Protein AF-A0A6A6ZJX7-F1 (afdb_monomer_lite)

Sequence (192 aa):
MTSTQILDEAPMASFQVDIADASSFESVEMFGEDTREATAPYISTTDGTPIHSSHTDSVKNAYITLQQHKKELETTGQPGDESLSSAITTIFKALDDLTAHVMELRSKATTRQQRSDEYLGHITSLAALLEKCKQDLHTVSEKLEVGKQHLHSVSDKLQASKQHLHSVLDKLVHVEDEHVQAEQRIWGLENE

Organism: NCBI:txid1469910

Structure (mmCIF, N/CA/C/O backbone):
data_AF-A0A6A6ZJX7-F1
#
_entry.id   AF-A0A6A6ZJX7-F1
#
loop_
_atom_site.group_PDB
_atom_site.id
_atom_site.type_symbol
_atom_site.label_atom_id
_atom_site.label_alt_id
_atom_site.label_comp_id
_atom_site.label_asym_id
_atom_site.label_entity_id
_atom_site.label_seq_id
_atom_site.pdbx_PDB_ins_code
_atom_site.Cartn_x
_atom_site.Cartn_y
_atom_site.Cartn_z
_atom_site.occupancy
_atom_site.B_iso_or_equiv
_atom_site.auth_seq_id
_atom_site.auth_comp_id
_atom_site.auth_asym_id
_atom_site.auth_atom_id
_atom_site.pdbx_PDB_model_num
ATOM 1 N N . MET A 1 1 ? -15.186 28.108 -33.120 1.00 39.28 1 MET A N 1
ATOM 2 C CA . MET A 1 1 ? -14.647 26.800 -33.540 1.00 39.28 1 MET A CA 1
ATOM 3 C C . MET A 1 1 ? -13.899 26.222 -32.355 1.00 39.28 1 MET A C 1
ATOM 5 O O . MET A 1 1 ? -12.759 26.590 -32.121 1.00 39.28 1 MET A O 1
ATOM 9 N N . THR A 1 2 ? -14.583 25.424 -31.546 1.00 36.94 2 THR A N 1
ATOM 10 C CA . THR A 1 2 ? -14.035 24.768 -30.355 1.00 36.94 2 THR A CA 1
ATOM 11 C C . THR A 1 2 ? -14.234 23.277 -30.565 1.00 36.94 2 THR A C 1
ATOM 13 O O . THR A 1 2 ? -15.353 22.782 -30.473 1.00 36.94 2 THR A O 1
ATOM 16 N N . SER A 1 3 ? -13.160 22.592 -30.957 1.00 35.22 3 SER A N 1
ATOM 17 C CA . SER A 1 3 ? -13.159 21.143 -31.140 1.00 35.22 3 SER A CA 1
ATOM 18 C C . SER A 1 3 ? -13.051 20.464 -29.782 1.00 35.22 3 SER A C 1
ATOM 20 O O . SER A 1 3 ? -12.014 20.513 -29.127 1.00 35.22 3 SER A O 1
ATOM 22 N N . THR A 1 4 ? -14.143 19.833 -29.378 1.00 39.66 4 THR A N 1
ATOM 23 C CA . THR A 1 4 ? -14.215 18.794 -28.356 1.00 39.66 4 THR A CA 1
ATOM 24 C C . THR A 1 4 ? -13.539 17.532 -28.893 1.00 39.66 4 THR A C 1
ATOM 26 O O . THR A 1 4 ? -13.982 16.975 -29.895 1.00 39.66 4 THR A O 1
ATOM 29 N N . GLN A 1 5 ? -12.478 17.066 -28.232 1.00 42.22 5 GLN A N 1
ATOM 30 C CA . GLN A 1 5 ? -11.998 15.695 -28.387 1.00 42.22 5 GLN A CA 1
ATOM 31 C C . GLN A 1 5 ? -12.342 14.905 -27.129 1.00 42.22 5 GLN A C 1
ATOM 33 O O . GLN A 1 5 ? -11.911 15.217 -26.023 1.00 42.22 5 GLN A O 1
ATOM 38 N N . ILE A 1 6 ? -13.195 13.917 -27.369 1.00 44.53 6 ILE A N 1
ATOM 39 C CA . ILE A 1 6 ? -13.586 12.818 -26.500 1.00 44.53 6 ILE A CA 1
ATOM 40 C C . ILE A 1 6 ? -12.364 11.900 -26.386 1.00 44.53 6 ILE A C 1
ATOM 42 O O . ILE A 1 6 ? -11.794 11.528 -27.411 1.00 44.53 6 ILE A O 1
ATOM 46 N N . LEU A 1 7 ? -11.958 11.558 -25.165 1.00 38.16 7 LEU A N 1
ATOM 47 C CA . LEU A 1 7 ? -10.946 10.537 -24.909 1.00 38.16 7 LEU A CA 1
ATOM 48 C C . LEU A 1 7 ? -11.562 9.486 -23.988 1.00 38.16 7 LEU A C 1
ATOM 50 O O . LEU A 1 7 ? -12.035 9.807 -22.901 1.00 38.16 7 LEU A O 1
ATOM 54 N N . ASP A 1 8 ? -11.593 8.267 -24.524 1.00 32.88 8 ASP A N 1
ATOM 55 C CA . ASP A 1 8 ? -12.069 7.018 -23.940 1.00 32.88 8 ASP A CA 1
ATOM 56 C C . ASP A 1 8 ? -11.591 6.813 -22.498 1.00 32.88 8 ASP A C 1
ATOM 58 O O . ASP A 1 8 ? -10.389 6.793 -22.219 1.00 32.88 8 ASP A O 1
ATOM 62 N N . GLU A 1 9 ? -12.539 6.566 -21.597 1.00 36.84 9 GLU A N 1
ATOM 63 C CA . GLU A 1 9 ? -12.276 5.960 -20.296 1.00 36.84 9 GLU A CA 1
ATOM 64 C C . GLU A 1 9 ? -12.069 4.449 -20.486 1.00 36.84 9 GLU A C 1
ATOM 66 O O . GLU A 1 9 ? -12.991 3.704 -20.822 1.00 36.84 9 GLU A O 1
ATOM 71 N N . ALA A 1 10 ? -10.840 3.982 -20.267 1.00 39.12 10 ALA A N 1
ATOM 72 C CA . ALA A 1 10 ? -10.544 2.559 -20.133 1.00 39.12 10 ALA A CA 1
ATOM 73 C C . ALA A 1 10 ? -11.172 1.999 -18.836 1.00 39.12 10 ALA A C 1
ATOM 75 O O . ALA A 1 10 ? -11.215 2.702 -17.821 1.00 39.12 10 ALA A O 1
ATOM 76 N N . PRO A 1 11 ? -11.638 0.736 -18.816 1.00 39.91 11 PRO A N 1
ATOM 77 C CA . PRO A 1 11 ? -12.356 0.190 -17.674 1.00 39.91 11 PRO A CA 1
ATOM 78 C C . PRO A 1 11 ? -11.403 -0.075 -16.502 1.00 39.91 11 PRO A C 1
ATOM 80 O O . PRO A 1 11 ? -10.432 -0.825 -16.617 1.00 39.91 11 PRO A O 1
ATOM 83 N N . MET A 1 12 ? -11.713 0.525 -15.352 1.00 34.44 12 MET A N 1
ATOM 84 C CA . MET A 1 12 ? -11.071 0.251 -14.067 1.00 34.44 12 MET A CA 1
ATOM 85 C C . MET A 1 12 ? -11.297 -1.218 -13.691 1.00 34.44 12 MET A C 1
ATOM 87 O O . MET A 1 12 ? -12.405 -1.617 -13.335 1.00 34.44 12 MET A O 1
ATOM 91 N N . ALA A 1 13 ? -10.245 -2.031 -13.778 1.00 36.97 13 ALA A N 1
ATOM 92 C CA . ALA A 1 13 ? -10.253 -3.399 -13.281 1.00 36.97 13 ALA A CA 1
ATOM 93 C C . ALA A 1 13 ? -10.458 -3.382 -11.757 1.00 36.97 13 ALA A C 1
ATOM 95 O O . ALA A 1 13 ? -9.607 -2.913 -11.002 1.00 36.97 13 ALA A O 1
ATOM 96 N N . SER A 1 14 ? -11.602 -3.890 -11.304 1.00 38.00 14 SER A N 1
ATOM 97 C CA . SER A 1 14 ? -11.887 -4.126 -9.893 1.00 38.00 14 SER A CA 1
ATOM 98 C C . SER A 1 14 ? -10.951 -5.213 -9.357 1.00 38.00 14 SER A C 1
ATOM 100 O O . SER A 1 14 ? -11.129 -6.393 -9.657 1.00 38.00 14 SER A O 1
ATOM 102 N N . PHE A 1 15 ? -9.950 -4.826 -8.568 1.00 38.12 15 PHE A N 1
ATOM 103 C CA . PHE A 1 15 ? -9.109 -5.763 -7.824 1.00 38.12 15 PHE A CA 1
ATOM 104 C C . PHE A 1 15 ? -9.850 -6.182 -6.545 1.00 38.12 15 PHE A C 1
ATOM 106 O O . PHE A 1 15 ? -9.858 -5.457 -5.552 1.00 38.12 15 PHE A O 1
ATOM 113 N N . GLN A 1 16 ? -10.511 -7.341 -6.577 1.00 35.09 16 GLN A N 1
ATOM 114 C CA . GLN A 1 16 ? -10.890 -8.068 -5.364 1.00 35.09 16 GLN A CA 1
ATOM 115 C C . GLN A 1 16 ? -9.639 -8.777 -4.836 1.00 35.09 16 GLN A C 1
ATOM 117 O O . GLN A 1 16 ? -9.013 -9.546 -5.562 1.00 35.09 16 GLN A O 1
ATOM 122 N N . VAL A 1 17 ? -9.254 -8.494 -3.591 1.00 41.09 17 VAL A N 1
ATOM 123 C CA . VAL A 1 17 ? -8.226 -9.257 -2.876 1.00 41.09 17 VAL A CA 1
ATOM 124 C C . VAL A 1 17 ? -8.928 -10.008 -1.757 1.00 41.09 17 VAL A C 1
ATOM 126 O O . VAL A 1 17 ? -9.349 -9.404 -0.772 1.00 41.09 17 VAL A O 1
ATOM 129 N N . ASP A 1 18 ? -9.065 -11.319 -1.941 1.00 34.44 18 ASP A N 1
ATOM 130 C CA . ASP A 1 18 ? -9.460 -12.252 -0.892 1.00 34.44 18 ASP A CA 1
ATOM 131 C C . ASP A 1 18 ? -8.377 -12.262 0.195 1.00 34.44 18 ASP A C 1
ATOM 133 O O . ASP A 1 18 ? -7.227 -12.632 -0.050 1.00 34.44 18 ASP A O 1
ATOM 137 N N . ILE A 1 19 ? -8.733 -11.823 1.403 1.00 38.88 19 ILE A N 1
ATOM 138 C CA . ILE A 1 19 ? -7.868 -11.922 2.581 1.00 38.88 19 ILE A CA 1
ATOM 139 C C . ILE A 1 19 ? -8.142 -13.285 3.220 1.00 38.88 19 ILE A C 1
ATOM 141 O O . ILE A 1 19 ? -9.075 -13.434 4.006 1.00 38.88 19 ILE A O 1
ATOM 145 N N . ALA A 1 20 ? -7.342 -14.284 2.849 1.00 38.59 20 ALA A N 1
ATOM 146 C CA . ALA A 1 20 ? -7.275 -15.562 3.547 1.00 38.59 20 ALA A CA 1
ATOM 147 C C . ALA A 1 20 ? -6.181 -15.519 4.629 1.00 38.59 20 ALA A C 1
ATOM 149 O O . ALA A 1 20 ? -5.063 -15.085 4.364 1.00 38.59 20 ALA A O 1
ATOM 150 N N . ASP A 1 21 ? -6.555 -15.982 5.823 1.00 43.47 21 ASP A N 1
ATOM 151 C CA . ASP A 1 21 ? -5.728 -16.396 6.963 1.00 43.47 21 ASP A CA 1
ATOM 152 C C . ASP A 1 21 ? -4.572 -15.488 7.412 1.00 43.47 21 ASP A C 1
ATOM 154 O O . ASP A 1 21 ? -3.428 -15.597 6.978 1.00 43.47 21 ASP A O 1
ATOM 158 N N . ALA A 1 22 ? -4.853 -14.702 8.453 1.00 40.34 22 ALA A N 1
ATOM 159 C CA . ALA A 1 22 ? -3.850 -14.240 9.409 1.00 40.34 22 ALA A CA 1
ATOM 160 C C . ALA A 1 22 ? -4.101 -14.899 10.779 1.00 40.34 22 ALA A C 1
ATOM 162 O O . ALA A 1 22 ? -4.366 -14.231 11.776 1.00 40.34 22 ALA A O 1
ATOM 163 N N . SER A 1 23 ? -4.063 -16.233 10.828 1.00 41.69 23 SER A N 1
ATOM 164 C CA . SER A 1 23 ? -4.056 -17.003 12.076 1.00 41.69 23 SER A CA 1
ATOM 165 C C . SER A 1 23 ? -2.622 -17.370 12.453 1.00 41.69 23 SER A C 1
ATOM 167 O O . SER A 1 23 ? -2.162 -18.468 12.157 1.00 41.69 23 SER A O 1
ATOM 169 N N . SER A 1 24 ? -1.895 -16.436 13.056 1.00 44.78 24 SER A N 1
ATOM 170 C CA . SER A 1 24 ? -0.727 -16.697 13.910 1.00 44.78 24 SER A CA 1
ATOM 171 C C . SER A 1 24 ? -0.060 -15.358 14.168 1.00 44.78 24 SER A C 1
ATOM 173 O O . SER A 1 24 ? 0.588 -14.855 13.264 1.00 44.78 24 SER A O 1
ATOM 175 N N . PHE A 1 25 ? -0.224 -14.775 15.354 1.00 39.03 25 PHE A N 1
ATOM 176 C CA . PHE A 1 25 ? 0.867 -14.050 16.005 1.00 39.03 25 PHE A CA 1
ATOM 177 C C . PHE A 1 25 ? 0.609 -13.989 17.513 1.00 39.03 25 PHE A C 1
ATOM 179 O O . PHE A 1 25 ? -0.499 -13.703 17.967 1.00 39.03 25 PHE A O 1
ATOM 186 N N . GLU A 1 26 ? 1.650 -14.363 18.253 1.00 35.03 26 GLU A N 1
ATOM 187 C CA . GLU A 1 26 ? 1.718 -14.543 19.700 1.00 35.03 26 GLU A CA 1
ATOM 188 C C . GLU A 1 26 ? 1.190 -13.337 20.482 1.00 35.03 26 GLU A C 1
ATOM 190 O O . GLU A 1 26 ? 1.533 -12.183 20.222 1.00 35.03 26 GLU A O 1
ATOM 195 N N . SER A 1 27 ? 0.371 -13.629 21.492 1.00 36.69 27 SER A N 1
ATOM 196 C CA . SER A 1 27 ? -0.061 -12.664 22.494 1.00 36.69 27 SER A CA 1
ATOM 197 C C . SER A 1 27 ? 1.139 -12.231 23.337 1.00 36.69 27 SER A C 1
ATOM 199 O O . SER A 1 27 ? 1.648 -12.997 24.149 1.00 36.69 27 SER A O 1
ATOM 201 N N . VAL A 1 28 ? 1.587 -10.991 23.154 1.00 33.62 28 VAL A N 1
ATOM 202 C CA . VAL A 1 28 ? 2.516 -10.336 24.079 1.00 33.62 28 VAL A CA 1
ATOM 203 C C . VAL A 1 28 ? 1.719 -9.920 25.315 1.00 33.62 28 VAL A C 1
ATOM 205 O O . VAL A 1 28 ? 0.993 -8.925 25.301 1.00 33.62 28 VAL A O 1
ATOM 208 N N . GLU A 1 29 ? 1.830 -10.710 26.383 1.00 37.81 29 GLU A N 1
ATOM 209 C CA . GLU A 1 29 ? 1.364 -10.348 27.721 1.00 37.81 29 GLU A CA 1
ATOM 210 C C . GLU A 1 29 ? 2.183 -9.161 28.246 1.00 37.81 29 GLU A C 1
ATOM 212 O O . GLU A 1 29 ? 3.325 -9.301 28.679 1.00 37.81 29 GLU A O 1
ATOM 217 N N . MET A 1 30 ? 1.591 -7.969 28.220 1.00 30.88 30 MET A N 1
ATOM 218 C CA . MET A 1 30 ? 2.066 -6.827 28.999 1.00 30.88 30 MET A CA 1
ATOM 219 C C . MET A 1 30 ? 1.321 -6.819 30.334 1.00 30.88 30 MET A C 1
ATOM 221 O O . MET A 1 30 ? 0.232 -6.259 30.461 1.00 30.88 30 MET A O 1
ATOM 225 N N . PHE A 1 31 ? 1.919 -7.487 31.321 1.00 33.19 31 PHE A N 1
ATOM 226 C CA . PHE A 1 31 ? 1.545 -7.407 32.729 1.00 33.19 31 PHE A CA 1
ATOM 227 C C . PHE A 1 31 ? 1.680 -5.963 33.230 1.00 33.19 31 PHE A C 1
ATOM 229 O O . PHE A 1 31 ? 2.780 -5.420 33.311 1.00 33.19 31 PHE A O 1
ATOM 236 N N . GLY A 1 32 ? 0.553 -5.354 33.595 1.00 31.31 32 GLY A N 1
ATOM 237 C CA . GLY A 1 32 ? 0.514 -4.223 34.512 1.00 31.31 32 GLY A CA 1
ATOM 238 C C . GLY A 1 32 ? 0.332 -4.750 35.931 1.00 31.31 32 GLY A C 1
ATOM 239 O O . GLY A 1 32 ? -0.771 -5.145 36.302 1.00 31.31 32 GLY A O 1
ATOM 240 N N . GLU A 1 33 ? 1.420 -4.788 36.697 1.00 37.34 33 GLU A N 1
ATOM 241 C CA . GLU A 1 33 ? 1.391 -4.892 38.156 1.00 37.34 33 GLU A CA 1
ATOM 242 C C . GLU A 1 33 ? 0.610 -3.706 38.731 1.00 37.34 33 GLU A C 1
ATOM 244 O O . GLU A 1 33 ? 1.046 -2.562 38.620 1.00 37.34 33 GLU A O 1
ATOM 249 N N . ASP A 1 34 ? -0.519 -3.983 39.380 1.00 33.56 34 ASP A N 1
ATOM 250 C CA . ASP A 1 34 ? -1.163 -3.041 40.293 1.00 33.56 34 ASP A CA 1
ATOM 251 C C . ASP A 1 34 ? -1.303 -3.742 41.650 1.00 33.56 34 ASP A C 1
ATOM 253 O O . ASP A 1 34 ? -2.286 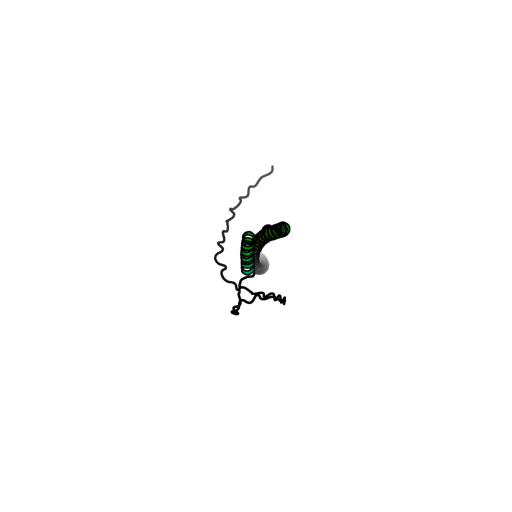-4.412 41.979 1.00 33.56 34 ASP A O 1
ATOM 257 N N . THR A 1 35 ? -0.229 -3.645 42.430 1.00 41.22 35 THR A N 1
ATOM 258 C CA . THR A 1 35 ? -0.168 -4.029 43.835 1.00 41.22 35 THR A CA 1
ATOM 259 C C . THR A 1 35 ? -1.007 -3.053 44.652 1.00 41.22 35 THR A C 1
ATOM 261 O O . THR A 1 35 ? -0.567 -1.973 45.043 1.00 41.22 35 THR A O 1
ATOM 264 N N . ARG A 1 36 ? -2.246 -3.443 44.955 1.00 35.06 36 ARG A N 1
ATOM 265 C CA . ARG A 1 36 ? -3.016 -2.838 46.045 1.00 35.06 36 ARG A CA 1
ATOM 266 C C . ARG A 1 36 ? -3.348 -3.887 47.092 1.00 35.06 36 ARG A C 1
ATOM 268 O O . ARG A 1 36 ? -4.355 -4.583 47.015 1.00 35.06 36 ARG A O 1
ATOM 275 N N . GLU A 1 37 ? -2.475 -3.945 48.095 1.00 37.53 37 GLU A N 1
ATOM 276 C CA . GLU A 1 37 ? -2.833 -4.346 49.451 1.00 37.53 37 GLU A CA 1
ATOM 277 C C . GLU A 1 37 ? -4.045 -3.518 49.903 1.00 37.53 37 GLU A C 1
ATOM 279 O O . GLU A 1 37 ? -3.940 -2.322 50.174 1.00 37.53 37 GLU A O 1
ATOM 284 N N . ALA A 1 38 ? -5.208 -4.157 49.975 1.00 31.83 38 ALA A N 1
ATOM 285 C CA . ALA A 1 38 ? -6.350 -3.657 50.721 1.00 31.83 38 ALA A CA 1
ATOM 286 C C . ALA A 1 38 ? -6.791 -4.759 51.686 1.00 31.83 38 ALA A C 1
ATOM 288 O O . ALA A 1 38 ? -7.234 -5.843 51.310 1.00 31.83 38 ALA A O 1
ATOM 289 N N . THR A 1 39 ? -6.570 -4.470 52.955 1.00 35.19 39 THR A N 1
ATOM 290 C CA . THR A 1 39 ? -6.820 -5.285 54.131 1.00 35.19 39 THR A CA 1
ATOM 291 C C . THR A 1 39 ? -8.325 -5.482 54.402 1.00 35.19 39 THR A C 1
ATOM 293 O O . THR A 1 39 ? -9.043 -4.513 54.622 1.00 35.19 39 THR A O 1
ATOM 296 N N . ALA A 1 40 ? -8.731 -6.762 54.504 1.00 31.58 40 ALA A N 1
ATOM 297 C CA . ALA A 1 40 ? -9.900 -7.345 55.210 1.00 31.58 40 ALA A CA 1
ATOM 298 C C . ALA A 1 40 ? -11.339 -7.159 54.639 1.00 31.58 40 ALA A C 1
ATOM 300 O O . ALA A 1 40 ? -11.589 -6.196 53.921 1.00 31.58 40 ALA A O 1
ATOM 301 N N . PRO A 1 41 ? -12.334 -8.019 54.998 1.00 37.72 41 PRO A N 1
ATOM 302 C CA . PRO A 1 41 ? -12.287 -9.264 55.780 1.00 37.72 41 PRO A CA 1
ATOM 303 C C . PRO A 1 41 ? -12.703 -10.515 54.965 1.00 37.72 41 PRO A C 1
ATOM 305 O O . PRO A 1 41 ? -13.703 -10.527 54.251 1.00 37.72 41 PRO A O 1
ATOM 308 N N . TYR A 1 42 ? -11.957 -11.610 55.123 1.00 36.94 42 TYR A N 1
ATOM 309 C CA . TYR A 1 42 ? -12.352 -12.933 54.633 1.00 36.94 42 TYR A CA 1
ATOM 310 C C . TYR A 1 42 ? -13.502 -13.477 55.489 1.00 36.94 42 TYR A C 1
ATOM 312 O O . TYR A 1 42 ? -13.313 -13.747 56.676 1.00 36.94 42 TYR A O 1
ATOM 320 N N . ILE A 1 43 ? -14.678 -13.694 54.897 1.00 38.03 43 ILE A N 1
ATOM 321 C CA . ILE A 1 43 ? -15.672 -14.591 55.493 1.00 38.03 43 ILE A CA 1
ATOM 322 C C . ILE A 1 43 ? -15.207 -16.013 55.170 1.00 38.03 43 ILE A C 1
ATOM 324 O O . ILE A 1 43 ? -15.392 -16.516 54.064 1.00 38.03 43 ILE A O 1
ATOM 328 N N . SER A 1 44 ? -14.513 -16.612 56.135 1.00 32.03 44 SER A N 1
ATOM 329 C CA . SER A 1 44 ? -14.081 -18.006 56.109 1.00 32.03 44 SER A CA 1
ATOM 330 C C . SER A 1 44 ? -15.306 -18.914 56.232 1.00 32.03 44 SER A C 1
ATOM 332 O O . SER A 1 44 ? -16.019 -18.861 57.235 1.00 32.03 44 SER A O 1
ATOM 334 N N . THR A 1 45 ? -15.556 -19.751 55.225 1.00 39.03 45 THR A N 1
ATOM 335 C CA . THR A 1 45 ? -16.262 -21.015 55.463 1.00 39.03 45 THR A CA 1
ATOM 336 C C . THR A 1 45 ? -15.244 -22.000 56.033 1.00 39.03 45 THR A C 1
ATOM 338 O O . THR A 1 45 ? -14.063 -21.946 55.693 1.00 39.03 45 THR A O 1
ATOM 341 N N . THR A 1 46 ? -15.688 -22.862 56.944 1.00 40.22 46 THR A N 1
ATOM 342 C CA . THR A 1 46 ? -14.866 -23.671 57.864 1.00 40.22 46 THR A CA 1
ATOM 343 C C . THR A 1 46 ? -13.841 -24.611 57.221 1.00 40.22 46 THR A C 1
ATOM 345 O O . THR A 1 46 ? -13.046 -25.198 57.950 1.00 40.22 46 THR A O 1
ATOM 348 N N . ASP A 1 47 ? -13.797 -24.714 55.892 1.00 39.62 47 ASP A N 1
ATOM 349 C CA . ASP A 1 47 ? -13.057 -25.762 55.184 1.00 39.62 47 ASP A CA 1
ATOM 350 C C . ASP A 1 47 ? -11.931 -25.229 54.272 1.00 39.62 47 ASP A C 1
ATOM 352 O O . ASP A 1 47 ? -11.329 -25.985 53.515 1.00 39.62 47 ASP A O 1
ATOM 356 N N . GLY A 1 48 ? -11.582 -23.939 54.357 1.00 38.66 48 GLY A N 1
ATOM 357 C CA . GLY A 1 48 ? -10.292 -23.435 53.855 1.00 38.66 48 GLY A CA 1
ATOM 358 C C . GLY A 1 48 ? -10.058 -23.502 52.337 1.00 38.66 48 GLY A C 1
ATOM 359 O O . GLY A 1 48 ? -8.938 -23.258 51.890 1.00 38.66 48 GLY A O 1
ATOM 360 N N . THR A 1 49 ? -11.070 -23.793 51.519 1.00 33.16 49 THR A N 1
ATOM 361 C CA . THR A 1 49 ? -10.942 -23.741 50.056 1.00 33.16 49 THR A CA 1
ATOM 362 C C . THR A 1 49 ? -11.037 -22.300 49.536 1.00 33.16 49 THR A C 1
ATOM 364 O O . THR A 1 49 ? -12.049 -21.638 49.787 1.00 33.16 49 THR A O 1
ATOM 367 N N . PRO A 1 50 ? -10.041 -21.803 48.774 1.00 36.25 50 PRO A N 1
ATOM 368 C CA . PRO A 1 50 ? -10.108 -20.490 48.142 1.00 36.25 50 PRO A CA 1
ATOM 369 C C . PRO A 1 50 ? -11.200 -20.490 47.072 1.00 36.25 50 PRO A C 1
ATOM 371 O O . PRO A 1 50 ? -11.107 -21.196 46.067 1.00 36.25 50 PRO A O 1
ATOM 374 N N . ILE A 1 51 ? -12.247 -19.693 47.271 1.00 41.72 51 ILE A N 1
ATOM 375 C CA . ILE A 1 51 ? -13.273 -19.500 46.250 1.00 41.72 51 ILE A CA 1
ATOM 376 C C . ILE A 1 51 ? -12.704 -18.512 45.223 1.00 41.72 51 ILE A C 1
ATOM 378 O O . ILE A 1 51 ? -12.804 -17.298 45.391 1.00 41.72 51 ILE A O 1
ATOM 382 N N . HIS A 1 52 ? -12.118 -19.027 44.138 1.00 37.81 52 HIS A N 1
ATOM 383 C CA . HIS A 1 52 ? -11.891 -18.270 42.900 1.00 37.81 52 HIS A CA 1
ATOM 384 C C . HIS A 1 52 ? -13.238 -18.002 42.205 1.00 37.81 52 HIS A C 1
ATOM 386 O O . HIS A 1 52 ? -13.501 -18.466 41.101 1.00 37.81 52 HIS A O 1
ATOM 392 N N . SER A 1 53 ? -14.140 -17.277 42.864 1.00 44.78 53 SER A N 1
ATOM 393 C CA . SER A 1 53 ? -15.299 -16.702 42.191 1.00 44.78 53 SER A CA 1
ATOM 394 C C . SER A 1 53 ? -14.856 -15.354 41.656 1.00 44.78 53 SER A C 1
ATOM 396 O O . SER A 1 53 ? -14.397 -14.514 42.437 1.00 44.78 53 SER A O 1
ATOM 398 N N . SER A 1 54 ? -14.974 -15.141 40.344 1.00 48.28 54 SER A N 1
ATOM 399 C CA . SER A 1 54 ? -14.763 -13.818 39.764 1.00 48.28 54 SER A CA 1
ATOM 400 C C . SER A 1 54 ? -15.563 -12.803 40.590 1.00 48.28 54 SER A C 1
ATOM 402 O O . SER A 1 54 ? -16.643 -13.122 41.092 1.00 48.28 54 SER A O 1
ATOM 404 N N . HIS A 1 55 ? -15.047 -11.593 40.807 1.00 48.75 55 HIS A N 1
ATOM 405 C CA . HIS A 1 55 ? -15.688 -10.590 41.674 1.00 48.75 55 HIS A CA 1
ATOM 406 C C . HIS A 1 55 ? -17.191 -10.386 41.351 1.00 48.75 55 HIS A C 1
ATOM 408 O O . HIS A 1 55 ? -17.989 -10.031 42.211 1.00 48.75 55 HIS A O 1
ATOM 414 N N . THR A 1 56 ? -17.596 -10.700 40.118 1.00 53.97 56 THR A N 1
ATOM 415 C CA . THR A 1 56 ? -18.970 -10.684 39.609 1.00 53.97 56 THR A CA 1
ATOM 416 C C . THR A 1 56 ? -19.866 -11.804 40.142 1.00 53.97 56 THR A C 1
ATOM 418 O O . THR A 1 56 ? -21.051 -11.567 40.376 1.00 53.97 56 THR A O 1
ATOM 421 N N . ASP A 1 57 ? -19.325 -12.997 40.358 1.00 55.28 57 ASP A N 1
ATOM 422 C CA . ASP A 1 57 ? -20.052 -14.128 40.938 1.00 55.28 57 ASP A CA 1
ATOM 423 C C . ASP A 1 57 ? -20.249 -13.928 42.446 1.00 55.28 57 ASP A C 1
ATOM 425 O O . ASP A 1 57 ? -21.321 -14.212 42.975 1.00 55.28 57 ASP A O 1
ATOM 429 N N . SER A 1 58 ? -19.267 -13.319 43.120 1.00 58.22 58 SER A N 1
ATOM 430 C CA . SER A 1 58 ? -19.379 -12.925 44.531 1.00 58.22 58 SER A CA 1
ATOM 431 C C . SER A 1 58 ? -20.447 -11.841 44.748 1.00 58.22 58 SER A C 1
ATOM 433 O O . SER A 1 58 ? -21.295 -11.975 45.629 1.00 58.22 58 SER A O 1
ATOM 435 N N . VAL A 1 59 ? -20.498 -10.815 43.885 1.00 62.66 59 VAL A N 1
ATOM 436 C CA . VAL A 1 59 ? -21.539 -9.767 43.938 1.00 62.66 59 VAL A CA 1
ATOM 437 C C . VAL A 1 59 ? -22.932 -10.328 43.631 1.00 62.66 59 VAL A C 1
ATOM 439 O O . VAL A 1 59 ? -23.895 -9.983 44.315 1.00 62.66 59 VAL A O 1
ATOM 442 N N . LYS A 1 60 ? -23.058 -11.231 42.647 1.00 65.75 60 LYS A N 1
ATOM 443 C CA . LYS A 1 60 ? -24.324 -11.937 42.380 1.00 65.75 60 LYS A CA 1
ATOM 444 C C . LYS A 1 60 ? -24.779 -12.763 43.580 1.00 65.75 60 LYS A C 1
ATOM 446 O O . LYS A 1 60 ? -25.947 -12.684 43.951 1.00 65.75 60 LYS A O 1
ATOM 451 N N . ASN A 1 61 ? -23.874 -13.521 44.193 1.00 66.00 61 ASN A N 1
ATOM 452 C CA . ASN A 1 61 ? -24.193 -14.343 45.356 1.00 66.00 61 ASN A CA 1
ATOM 453 C C . ASN A 1 61 ? -24.599 -13.480 46.557 1.00 66.00 61 ASN A C 1
ATOM 455 O O . ASN A 1 61 ? -25.603 -13.775 47.195 1.00 66.00 61 ASN A O 1
ATOM 459 N N . ALA A 1 62 ? -23.904 -12.366 46.811 1.00 63.91 62 ALA A N 1
ATOM 460 C CA . ALA A 1 62 ? -24.270 -11.416 47.861 1.00 63.91 62 ALA A CA 1
ATOM 461 C C . ALA A 1 62 ? -25.664 -10.800 47.641 1.00 63.91 62 ALA A C 1
ATOM 463 O O . ALA A 1 62 ? -26.442 -10.689 48.588 1.00 63.91 62 ALA A O 1
ATOM 464 N N . TYR A 1 63 ? -26.013 -10.453 46.397 1.00 68.62 63 TYR A N 1
ATOM 465 C CA . TYR A 1 63 ? -27.349 -9.961 46.052 1.00 68.62 63 TYR A CA 1
ATOM 466 C C . TYR A 1 63 ? -28.433 -11.024 46.285 1.00 68.62 63 TYR A C 1
ATOM 468 O O . TYR A 1 63 ? -29.476 -10.720 46.860 1.00 68.62 63 TYR A O 1
ATOM 476 N N . ILE A 1 64 ? -28.180 -12.282 45.909 1.00 72.88 64 ILE A N 1
ATOM 477 C CA . ILE A 1 64 ? -29.114 -13.396 46.141 1.00 72.88 64 ILE A CA 1
ATOM 478 C C . ILE A 1 64 ? -29.354 -13.605 47.644 1.00 72.88 64 ILE A C 1
ATOM 480 O O . ILE A 1 64 ? -30.508 -13.691 48.068 1.00 72.88 64 ILE A O 1
ATOM 484 N N . THR A 1 65 ? -28.291 -13.611 48.453 1.00 69.62 65 THR A N 1
ATOM 485 C CA . THR A 1 65 ? -28.386 -13.748 49.915 1.00 69.62 65 THR A CA 1
ATOM 486 C C . THR A 1 65 ? -29.155 -12.583 50.545 1.00 69.62 65 THR A C 1
ATOM 488 O O . THR A 1 65 ? -30.006 -12.791 51.408 1.00 69.62 65 THR A O 1
ATOM 491 N N . LEU A 1 66 ? -28.927 -11.352 50.076 1.00 70.25 66 LEU A N 1
ATOM 492 C CA . LEU A 1 66 ? -29.665 -10.170 50.533 1.00 70.25 66 LEU A CA 1
ATOM 493 C C . LEU A 1 66 ? -31.164 -10.256 50.211 1.00 70.25 66 LEU A C 1
ATOM 495 O O . LEU A 1 66 ? -31.989 -9.911 51.055 1.00 70.25 66 LEU A O 1
ATOM 499 N N . GLN A 1 67 ? -3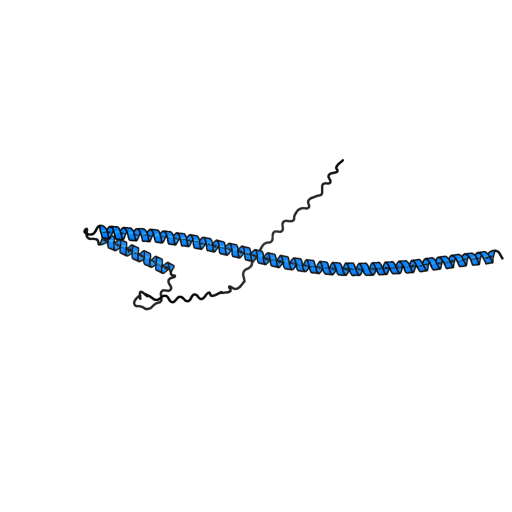1.533 -10.756 49.028 1.00 70.50 67 GLN A N 1
ATOM 500 C CA . GLN A 1 67 ? -32.940 -10.958 48.659 1.00 70.50 67 GLN A CA 1
ATOM 501 C C . GLN A 1 67 ? -33.602 -12.087 49.466 1.00 70.50 67 GLN A C 1
ATOM 503 O O . GLN A 1 67 ? -34.793 -12.010 49.772 1.00 70.50 67 GLN A O 1
ATOM 508 N N . GLN A 1 68 ? -32.852 -13.119 49.864 1.00 71.62 68 GLN A N 1
ATOM 509 C CA . GLN A 1 68 ? -33.349 -14.143 50.790 1.00 71.62 68 GLN A CA 1
ATOM 510 C C . GLN A 1 68 ? -33.627 -13.562 52.180 1.00 71.62 68 GLN A C 1
ATOM 512 O O . GLN A 1 68 ? -34.725 -13.756 52.699 1.00 71.62 68 GLN A O 1
ATOM 517 N N . HIS A 1 69 ? -32.708 -12.767 52.733 1.00 65.12 69 HIS A N 1
ATOM 518 C CA . HIS A 1 69 ? -32.927 -12.110 54.024 1.00 65.12 69 HIS A CA 1
ATOM 519 C C . HIS A 1 69 ? -34.059 -11.077 53.991 1.00 65.12 69 HIS A C 1
ATOM 521 O O . HIS A 1 69 ? -34.806 -10.978 54.963 1.00 65.12 69 HIS A O 1
ATOM 527 N N . LYS A 1 70 ? -34.263 -10.362 52.872 1.00 70.62 70 LYS A N 1
ATOM 528 C CA . LYS A 1 70 ? -35.457 -9.521 52.657 1.00 70.62 70 LYS A CA 1
ATOM 529 C C . LYS A 1 70 ? -36.740 -10.317 52.874 1.00 70.62 70 LYS A C 1
ATOM 531 O O . LYS A 1 70 ? -37.607 -9.912 53.641 1.00 70.62 70 LYS A O 1
ATOM 536 N N . LYS A 1 71 ? -36.830 -11.466 52.205 1.00 70.56 71 LYS A N 1
ATOM 537 C CA . LYS A 1 71 ? -37.998 -12.344 52.242 1.00 70.56 71 LYS A CA 1
ATOM 538 C C . LYS A 1 71 ? -38.222 -12.921 53.641 1.00 70.56 71 LYS A C 1
ATOM 540 O O . LYS A 1 71 ? -39.358 -13.001 54.092 1.00 70.56 71 LYS A O 1
ATOM 545 N N . GLU A 1 72 ? -37.153 -13.281 54.347 1.00 66.50 72 GLU A N 1
ATOM 546 C CA . GLU A 1 72 ? -37.211 -13.759 55.735 1.00 66.50 72 GLU A CA 1
ATOM 547 C C . GLU A 1 72 ? -37.708 -12.667 56.702 1.00 66.50 72 GLU A C 1
ATOM 549 O O . GLU A 1 72 ? -38.580 -12.933 57.534 1.00 66.50 72 GLU A O 1
ATOM 554 N N . LEU A 1 73 ? -37.240 -11.424 56.544 1.00 64.50 73 LEU A N 1
ATOM 555 C CA . LEU A 1 73 ? -37.703 -10.250 57.300 1.00 64.50 73 LEU A CA 1
ATOM 556 C C . LEU A 1 73 ? -39.180 -9.921 57.034 1.00 64.50 73 LEU A C 1
ATOM 558 O O . LEU A 1 73 ? -39.927 -9.651 57.972 1.00 64.50 73 LEU A O 1
ATOM 562 N N . GLU A 1 74 ? -39.627 -10.011 55.780 1.00 66.50 74 GLU A N 1
ATOM 563 C CA . GLU A 1 74 ? -41.038 -9.840 55.405 1.00 66.50 74 GLU A CA 1
ATOM 564 C C . GLU A 1 74 ? -41.946 -10.921 56.031 1.00 66.50 74 GLU A C 1
ATOM 566 O O . GLU A 1 74 ? -43.111 -10.653 56.321 1.00 66.50 74 GLU A O 1
ATOM 571 N N . THR A 1 75 ? -41.424 -12.129 56.289 1.00 63.97 75 THR A N 1
ATOM 572 C CA . THR A 1 75 ? -42.190 -13.251 56.878 1.00 63.97 75 THR A CA 1
ATOM 573 C C . THR A 1 75 ? -42.187 -13.321 58.409 1.00 63.97 75 THR A C 1
ATOM 575 O O . THR A 1 75 ? -43.004 -14.045 58.976 1.00 63.97 75 THR A O 1
ATOM 578 N N . THR A 1 76 ? -41.294 -12.598 59.093 1.00 58.53 76 THR A N 1
ATOM 579 C CA . THR A 1 76 ? -41.074 -12.722 60.552 1.00 58.53 76 THR A CA 1
ATOM 580 C C . THR A 1 76 ? -41.521 -11.501 61.369 1.00 58.53 76 THR A C 1
ATOM 582 O O . THR A 1 76 ? -41.484 -11.540 62.599 1.00 58.53 76 THR A O 1
ATOM 585 N N . GLY A 1 77 ? -41.982 -10.424 60.725 1.00 51.56 77 GLY A N 1
ATOM 586 C CA . GLY A 1 77 ? -42.297 -9.152 61.386 1.00 51.56 77 GLY A CA 1
ATOM 587 C C . GLY A 1 77 ? -43.544 -9.167 62.285 1.00 51.56 77 GLY A C 1
ATOM 588 O O . GLY A 1 77 ? -44.666 -9.344 61.813 1.00 51.56 77 GLY A O 1
ATOM 589 N N . GLN A 1 78 ? -43.359 -8.890 63.583 1.00 53.28 78 GLN A N 1
ATOM 590 C CA . GLN A 1 78 ? -44.431 -8.425 64.474 1.00 53.28 78 GLN A CA 1
ATOM 591 C C . GLN A 1 78 ? -44.888 -6.995 64.097 1.00 53.28 78 GLN A C 1
ATOM 593 O O . GLN A 1 78 ? -44.067 -6.203 63.633 1.00 53.28 78 GLN A O 1
ATOM 598 N N . PRO A 1 79 ? -46.157 -6.606 64.351 1.00 48.75 79 PRO A N 1
ATOM 599 C CA . PRO A 1 79 ? -46.802 -5.414 63.769 1.00 48.75 79 PRO A CA 1
ATOM 600 C C . PRO A 1 79 ? -46.370 -4.046 64.345 1.00 48.75 79 PRO A C 1
ATOM 602 O O . PRO A 1 79 ? -47.133 -3.089 64.267 1.00 48.75 79 PRO A O 1
ATOM 605 N N . GLY A 1 80 ? -45.204 -3.937 64.987 1.00 50.38 80 GLY A N 1
ATOM 606 C CA . GLY A 1 80 ? -44.889 -2.819 65.888 1.00 50.38 80 GLY A CA 1
ATOM 607 C C . GLY A 1 80 ? -43.991 -1.698 65.358 1.00 50.38 80 GLY A C 1
ATOM 608 O O . GLY A 1 80 ? -43.864 -0.698 66.053 1.00 50.38 80 GLY A O 1
ATOM 609 N N . ASP A 1 81 ? -43.359 -1.827 64.186 1.00 57.06 81 ASP A N 1
ATOM 610 C CA . ASP A 1 81 ? -42.269 -0.912 63.794 1.00 57.06 81 ASP A CA 1
ATOM 611 C C . ASP A 1 81 ? -42.322 -0.527 62.299 1.00 57.06 81 ASP A C 1
ATOM 613 O O . ASP A 1 81 ? -41.466 -0.882 61.484 1.00 57.06 81 ASP A O 1
ATOM 617 N N . GLU A 1 82 ? -43.377 0.201 61.911 1.00 60.91 82 GLU A N 1
ATOM 618 C CA . GLU A 1 82 ? -43.599 0.695 60.535 1.00 60.91 82 GLU A CA 1
ATOM 619 C C . GLU A 1 82 ? -42.407 1.505 59.989 1.00 60.91 82 GLU A C 1
ATOM 621 O O . GLU A 1 82 ? -42.123 1.474 58.790 1.00 60.91 82 GLU A O 1
ATOM 626 N N . SER A 1 83 ? -41.664 2.182 60.871 1.00 65.75 83 SER A N 1
ATOM 627 C CA . SER A 1 83 ? -40.464 2.954 60.531 1.00 65.75 83 SER A CA 1
ATOM 628 C C . SER A 1 83 ? -39.316 2.061 60.043 1.00 65.75 83 SER A C 1
ATOM 630 O O . SER A 1 83 ? -38.694 2.346 59.018 1.00 65.75 83 SER A O 1
ATOM 632 N N . LEU A 1 84 ? -39.072 0.936 60.727 1.00 71.25 84 LEU A N 1
ATOM 633 C CA . LEU A 1 84 ? -38.010 -0.004 60.367 1.00 71.25 84 LEU A CA 1
ATOM 634 C C . LEU A 1 84 ? -38.346 -0.738 59.061 1.00 71.25 84 LEU A C 1
ATOM 636 O O . LEU A 1 84 ? -37.499 -0.858 58.179 1.00 71.25 84 LEU A O 1
ATOM 640 N N . SER A 1 85 ? -39.603 -1.163 58.901 1.00 74.44 85 SER A N 1
ATOM 641 C CA . SER A 1 85 ? -40.091 -1.813 57.676 1.00 74.44 85 SER A CA 1
ATOM 642 C C . SER A 1 85 ? -40.006 -0.883 56.451 1.00 74.44 85 SER A C 1
ATOM 644 O O . SER A 1 85 ? -39.538 -1.275 55.376 1.00 74.44 85 SER A O 1
ATOM 646 N N . SER A 1 86 ? -40.356 0.395 56.623 1.00 77.81 86 SER A N 1
ATOM 647 C CA . SER A 1 86 ? -40.206 1.434 55.592 1.00 77.81 86 SER A CA 1
ATOM 648 C C . SER A 1 86 ? -38.735 1.707 55.234 1.00 77.81 86 SER A C 1
ATOM 650 O O . SER A 1 86 ? -38.371 1.810 54.057 1.00 77.81 86 SER A O 1
ATOM 652 N N . ALA A 1 87 ? -37.846 1.754 56.231 1.00 70.50 87 ALA A N 1
ATOM 653 C CA . ALA A 1 87 ? -36.411 1.915 56.002 1.00 70.50 87 ALA A CA 1
ATOM 654 C C . ALA A 1 87 ? -35.816 0.718 55.238 1.00 70.50 87 ALA A C 1
ATOM 656 O O . ALA A 1 87 ? -35.077 0.904 54.272 1.00 70.50 87 ALA A O 1
ATOM 657 N N . ILE A 1 88 ? -36.189 -0.508 55.616 1.00 77.56 88 ILE A N 1
ATOM 658 C CA . ILE A 1 88 ? -35.737 -1.747 54.970 1.00 77.56 88 ILE A CA 1
ATOM 659 C C . ILE A 1 88 ? -36.196 -1.805 53.507 1.00 77.56 88 ILE A C 1
ATOM 661 O O . ILE A 1 88 ? -35.389 -2.057 52.612 1.00 77.56 88 ILE A O 1
ATOM 665 N N . THR A 1 89 ? -37.469 -1.514 53.230 1.00 80.00 89 THR A N 1
ATOM 666 C CA . THR A 1 89 ? -37.996 -1.486 51.853 1.00 80.00 89 THR A CA 1
ATOM 667 C C . THR A 1 89 ? -37.318 -0.417 50.992 1.00 80.00 89 THR A C 1
ATOM 669 O O . THR A 1 89 ? -37.010 -0.674 49.826 1.00 80.00 89 THR A O 1
ATOM 672 N N . THR A 1 90 ? -37.002 0.745 51.570 1.00 80.19 90 THR A N 1
ATOM 673 C CA . THR A 1 90 ? -36.246 1.811 50.893 1.00 80.19 90 THR A CA 1
ATOM 674 C C . THR A 1 90 ? -34.816 1.376 50.559 1.00 80.19 90 THR A C 1
ATOM 676 O O . THR A 1 90 ? -34.356 1.601 49.439 1.00 80.19 90 THR A O 1
ATOM 679 N N . ILE A 1 91 ? -34.125 0.703 51.487 1.00 81.31 91 ILE A N 1
ATOM 680 C CA . ILE A 1 91 ? -32.772 0.164 51.265 1.00 81.31 91 ILE A CA 1
ATOM 681 C C . ILE A 1 91 ? -32.780 -0.878 50.144 1.00 81.31 91 ILE A C 1
ATOM 683 O O . ILE A 1 91 ? -31.940 -0.818 49.248 1.00 81.31 91 ILE A O 1
ATOM 687 N N . PHE A 1 92 ? -33.741 -1.805 50.144 1.00 82.75 92 PHE A N 1
ATOM 688 C CA . PHE A 1 92 ? -33.828 -2.815 49.088 1.00 82.75 92 PHE A CA 1
ATOM 689 C C . PHE A 1 92 ? -34.122 -2.211 47.718 1.00 82.75 92 PHE A C 1
ATOM 691 O O . PHE A 1 92 ? -33.505 -2.619 46.739 1.00 82.75 92 PHE A O 1
ATOM 698 N N . LYS A 1 93 ? -34.984 -1.193 47.647 1.00 86.75 93 LYS A N 1
ATOM 699 C CA . LYS A 1 93 ? -35.214 -0.463 46.399 1.00 86.75 93 LYS A CA 1
ATOM 700 C C . LYS A 1 93 ? -33.935 0.212 45.890 1.00 86.75 93 LYS A C 1
ATOM 702 O O . LYS A 1 93 ? -33.618 0.096 44.713 1.00 86.75 93 LYS A O 1
ATOM 707 N N . ALA A 1 94 ? -33.164 0.846 46.775 1.00 81.75 94 ALA A N 1
ATOM 708 C CA . ALA A 1 94 ? -31.884 1.452 46.408 1.00 81.75 94 ALA A CA 1
ATOM 709 C C . ALA A 1 94 ? -30.851 0.411 45.929 1.00 81.75 94 ALA A C 1
ATOM 711 O O . ALA A 1 94 ? -30.076 0.690 45.016 1.00 81.75 94 ALA A O 1
ATOM 712 N N . LEU A 1 95 ? -30.847 -0.793 46.511 1.00 85.06 95 LEU A N 1
ATOM 713 C CA . LEU A 1 95 ? -29.999 -1.904 46.063 1.00 85.06 95 LEU A CA 1
ATOM 714 C C . LEU A 1 95 ? -30.412 -2.434 44.685 1.00 85.06 95 LEU A C 1
ATOM 716 O O . LEU A 1 95 ? -29.540 -2.748 43.872 1.00 85.06 95 LEU A O 1
ATOM 720 N N . ASP A 1 96 ? -31.712 -2.515 44.408 1.00 87.19 96 ASP A N 1
ATOM 721 C CA . ASP A 1 96 ? -32.230 -2.908 43.095 1.00 87.19 96 ASP A CA 1
ATOM 722 C C . ASP A 1 96 ? -31.859 -1.863 42.027 1.00 87.19 96 ASP A C 1
ATOM 724 O O . ASP A 1 96 ? -31.324 -2.223 40.974 1.00 87.19 96 ASP A O 1
ATOM 728 N N . ASP A 1 97 ? -32.026 -0.572 42.332 1.00 89.12 97 ASP A N 1
ATOM 729 C CA . ASP A 1 97 ? -31.635 0.539 41.454 1.00 89.12 97 ASP A CA 1
ATOM 730 C C . ASP A 1 97 ? -30.117 0.543 41.187 1.00 89.12 97 ASP A C 1
ATOM 732 O O . ASP A 1 97 ? -29.672 0.681 40.042 1.00 89.12 97 ASP A O 1
ATOM 736 N N . LEU A 1 98 ? -29.300 0.323 42.225 1.00 88.19 98 LEU A N 1
ATOM 737 C CA . LEU A 1 98 ? -27.845 0.211 42.094 1.00 88.19 98 LEU A CA 1
ATOM 738 C C . LEU A 1 98 ? -27.450 -0.988 41.225 1.00 88.19 98 LEU A C 1
ATOM 740 O O . LEU A 1 98 ? -26.575 -0.876 40.365 1.00 88.19 98 LEU A O 1
ATOM 744 N N . THR A 1 99 ? -28.110 -2.129 41.419 1.00 87.06 99 THR A N 1
ATOM 745 C CA . THR A 1 99 ? -27.870 -3.346 40.637 1.00 87.06 99 THR A CA 1
ATOM 746 C C . THR A 1 99 ? -28.192 -3.118 39.161 1.00 87.06 99 THR A C 1
ATOM 748 O O . THR A 1 99 ? -27.386 -3.472 38.295 1.00 87.06 99 THR A O 1
ATOM 751 N N . ALA A 1 100 ? -29.318 -2.464 38.859 1.00 87.31 100 ALA A N 1
ATOM 752 C CA . ALA A 1 100 ? -29.685 -2.090 37.497 1.00 87.31 100 ALA A CA 1
ATOM 753 C C . ALA A 1 100 ? -28.638 -1.160 36.863 1.00 87.31 100 ALA A C 1
ATOM 755 O O . ALA A 1 100 ? -28.194 -1.399 35.736 1.00 87.31 100 ALA A O 1
ATOM 756 N N . HIS A 1 101 ? -28.169 -0.155 37.608 1.00 90.81 101 HIS A N 1
ATOM 757 C CA . HIS A 1 101 ? -27.149 0.773 37.123 1.00 90.81 101 HIS A CA 1
ATOM 758 C C . HIS A 1 101 ? -25.804 0.082 36.844 1.00 90.81 101 HIS A C 1
ATOM 760 O O . HIS A 1 101 ? -25.173 0.336 35.816 1.00 90.81 101 HIS A O 1
ATOM 766 N N . VAL A 1 102 ? -25.375 -0.845 37.708 1.00 90.44 102 VAL A N 1
ATOM 767 C CA . VAL A 1 102 ? -24.155 -1.644 37.501 1.00 90.44 102 VAL A CA 1
ATOM 768 C C . VAL A 1 102 ? -24.273 -2.526 36.256 1.00 90.44 102 VAL A C 1
ATOM 770 O O . VAL A 1 102 ? -23.321 -2.613 35.476 1.00 90.44 102 VAL A O 1
ATOM 773 N N . MET A 1 103 ? -25.430 -3.156 36.022 1.00 88.12 103 MET A N 1
ATOM 774 C CA . MET A 1 103 ? -25.654 -3.938 34.800 1.00 88.12 103 MET A CA 1
ATOM 775 C C . MET A 1 103 ? -25.599 -3.065 33.540 1.00 88.12 103 MET A C 1
ATOM 777 O O . MET A 1 103 ? -24.988 -3.465 32.545 1.00 88.12 103 MET A O 1
ATOM 781 N N . GLU A 1 104 ? -26.168 -1.859 33.583 1.00 94.44 104 GLU A N 1
ATOM 782 C CA . GLU A 1 104 ? -26.108 -0.909 32.470 1.00 94.44 104 GLU A CA 1
ATOM 783 C C . GLU A 1 104 ? -24.670 -0.442 32.194 1.00 94.44 104 GLU A C 1
ATOM 785 O O . GLU A 1 104 ? -24.217 -0.451 31.045 1.00 94.44 104 GLU A O 1
ATOM 790 N N . LEU A 1 105 ? -23.919 -0.077 33.238 1.00 93.19 105 LEU A N 1
ATOM 791 C CA . LEU A 1 105 ? -22.508 0.294 33.115 1.00 93.19 105 LEU A CA 1
ATOM 792 C C . LEU A 1 105 ? -21.678 -0.846 32.524 1.00 93.19 105 LEU A C 1
ATOM 794 O O . LEU A 1 105 ? -20.839 -0.601 31.656 1.00 93.19 105 LEU A O 1
ATOM 798 N N . ARG A 1 106 ? -21.949 -2.091 32.927 1.00 91.19 106 ARG A N 1
ATOM 799 C CA . ARG A 1 106 ? -21.288 -3.272 32.368 1.00 91.19 106 ARG A CA 1
ATOM 800 C C . ARG A 1 106 ? -21.590 -3.436 30.881 1.00 91.19 106 ARG A C 1
ATOM 802 O O . ARG A 1 106 ? -20.659 -3.623 30.107 1.00 91.19 106 ARG A O 1
ATOM 809 N N . SER A 1 107 ? -22.853 -3.314 30.471 1.00 93.00 107 SER A N 1
ATOM 810 C CA . SER A 1 107 ? -23.242 -3.377 29.053 1.00 93.00 107 SER A CA 1
ATOM 811 C C . SER A 1 107 ? -22.571 -2.273 28.219 1.00 93.00 107 SER A C 1
ATOM 813 O O . SER A 1 107 ? -22.078 -2.510 27.110 1.00 93.00 107 SER A O 1
ATOM 815 N N . LYS A 1 108 ? -22.463 -1.057 28.771 1.00 95.88 108 LYS A N 1
ATOM 816 C CA . LYS A 1 108 ? -21.726 0.044 28.133 1.00 95.88 108 LYS A CA 1
ATOM 817 C C . LYS A 1 108 ? -20.229 -0.252 28.040 1.00 95.88 108 LYS A C 1
ATOM 819 O O . LYS A 1 108 ? -19.628 0.038 27.007 1.00 95.88 108 LYS A O 1
ATOM 824 N N . ALA A 1 109 ? -19.629 -0.830 29.080 1.00 92.56 109 ALA A N 1
ATOM 825 C CA . ALA A 1 109 ? -18.219 -1.209 29.093 1.00 92.56 109 ALA A CA 1
ATOM 826 C C . ALA A 1 109 ? -17.911 -2.291 28.048 1.00 92.56 109 ALA A C 1
ATOM 828 O O . ALA A 1 109 ? -16.976 -2.121 27.272 1.00 92.56 109 ALA A O 1
ATOM 829 N N . THR A 1 110 ? -18.738 -3.337 27.940 1.00 94.50 110 THR A N 1
ATOM 830 C CA . THR A 1 110 ? -18.563 -4.383 26.917 1.00 94.50 110 THR A CA 1
ATOM 831 C C . THR A 1 110 ? -18.706 -3.826 25.504 1.00 94.50 110 THR A C 1
ATOM 833 O O . THR A 1 110 ? -17.915 -4.156 24.629 1.00 94.50 110 THR A O 1
ATOM 836 N N . THR A 1 111 ? -19.661 -2.917 25.285 1.00 95.12 111 THR A N 1
ATOM 837 C CA . THR A 1 111 ? -19.835 -2.257 23.980 1.00 95.12 111 THR A CA 1
ATOM 838 C C . THR A 1 111 ? -18.621 -1.398 23.614 1.00 95.12 111 THR A C 1
ATOM 840 O O . THR A 1 111 ? -18.197 -1.372 22.460 1.00 95.12 111 THR A O 1
ATOM 843 N N . ARG A 1 112 ? -18.044 -0.677 24.585 1.00 96.00 112 ARG A N 1
ATOM 844 C CA . ARG A 1 112 ? -16.818 0.104 24.365 1.00 96.00 112 ARG A CA 1
ATOM 845 C C . ARG A 1 112 ? -15.621 -0.794 24.076 1.00 96.00 112 ARG A C 1
ATOM 847 O O . ARG A 1 112 ? -14.858 -0.458 23.178 1.00 96.00 112 ARG A O 1
ATOM 854 N N . GLN A 1 113 ? -15.492 -1.914 24.786 1.00 94.31 113 GLN A N 1
ATOM 855 C CA . GLN A 1 113 ? -14.431 -2.888 24.544 1.00 94.31 113 GLN A CA 1
ATOM 856 C C . GLN A 1 113 ? -14.505 -3.428 23.114 1.00 94.31 113 GLN A C 1
ATOM 858 O O . GLN A 1 113 ? -13.529 -3.334 22.385 1.00 94.31 113 GLN A O 1
ATOM 863 N N . GLN A 1 114 ? -15.688 -3.860 22.672 1.00 95.25 114 GLN A N 1
ATOM 864 C CA . GLN A 1 114 ? -15.881 -4.371 21.315 1.00 95.25 114 GLN A CA 1
ATOM 865 C C . GLN A 1 114 ? -15.494 -3.344 20.240 1.00 95.25 114 GLN A C 1
ATOM 867 O O . GLN A 1 114 ? -14.827 -3.687 19.270 1.00 95.25 114 GLN A O 1
ATOM 872 N N . ARG A 1 115 ? -15.865 -2.068 20.425 1.00 97.81 115 ARG A N 1
ATOM 873 C CA . ARG A 1 115 ? -15.434 -0.997 19.511 1.00 97.81 115 ARG A CA 1
ATOM 874 C C . ARG A 1 115 ? -13.923 -0.790 19.543 1.00 97.81 115 ARG A C 1
ATOM 876 O O . ARG A 1 115 ? -13.331 -0.518 18.509 1.00 97.81 115 ARG A O 1
ATOM 883 N N . SER A 1 116 ? -13.303 -0.884 20.718 1.00 96.69 116 SER A N 1
ATOM 884 C CA . SER A 1 116 ? -11.848 -0.788 20.854 1.00 96.69 116 SER A CA 1
ATOM 885 C C . SER A 1 116 ? -11.144 -1.904 20.082 1.00 96.69 116 SER A C 1
ATOM 887 O O . SER A 1 116 ? -10.177 -1.629 19.377 1.00 96.69 116 SER A O 1
ATOM 889 N N . ASP A 1 117 ? -11.652 -3.133 20.169 1.00 95.56 117 ASP A N 1
ATOM 890 C CA . ASP A 1 117 ? -11.100 -4.289 19.459 1.00 95.56 117 ASP A CA 1
ATOM 891 C C . ASP A 1 117 ? -11.266 -4.135 17.935 1.00 95.56 117 ASP A C 1
ATOM 893 O O . ASP A 1 117 ? -10.341 -4.411 17.173 1.00 95.56 117 ASP A O 1
ATOM 897 N N . GLU A 1 118 ? -12.407 -3.607 17.482 1.00 97.25 118 GLU A N 1
ATOM 898 C CA . GLU A 1 118 ? -12.649 -3.275 16.072 1.00 97.25 118 GLU A CA 1
ATOM 899 C C . GLU A 1 118 ? -11.681 -2.194 15.565 1.00 97.25 118 GLU A C 1
ATOM 901 O O . GLU A 1 118 ? -11.061 -2.351 14.511 1.00 97.25 118 GLU A O 1
ATOM 906 N N . TYR A 1 119 ? -11.479 -1.118 16.336 1.00 97.31 119 TYR A N 1
ATOM 907 C CA . TYR A 1 119 ? -10.503 -0.083 15.990 1.00 97.31 119 TYR A CA 1
ATOM 908 C C . TYR A 1 119 ? -9.078 -0.626 15.946 1.00 97.31 119 TYR A C 1
ATOM 910 O O . TYR A 1 119 ? -8.326 -0.265 15.042 1.00 97.31 119 TYR A O 1
ATOM 918 N N . LEU A 1 120 ? -8.706 -1.507 16.875 1.00 97.44 120 LEU A N 1
ATOM 919 C CA . LEU A 1 120 ? -7.408 -2.171 16.847 1.00 97.44 120 LEU A CA 1
ATOM 920 C C . LEU A 1 120 ? -7.260 -3.025 15.580 1.00 97.44 120 LEU A C 1
ATOM 922 O O . LEU A 1 120 ? -6.224 -2.958 14.922 1.00 97.44 120 LEU A O 1
ATOM 926 N N . GLY A 1 121 ? -8.308 -3.752 15.181 1.00 96.69 121 GLY A N 1
ATOM 927 C CA . GLY A 1 121 ? -8.345 -4.490 13.918 1.00 96.69 121 GLY A CA 1
ATOM 928 C C . GLY A 1 121 ? -8.129 -3.588 12.698 1.00 96.69 121 GLY A C 1
ATOM 929 O O . GLY A 1 121 ? -7.284 -3.883 11.848 1.00 96.69 121 GLY A O 1
ATOM 930 N N . HIS A 1 122 ? -8.821 -2.447 12.637 1.00 97.06 122 HIS A N 1
ATOM 931 C CA . HIS A 1 122 ? -8.635 -1.459 11.571 1.00 97.06 122 HIS A CA 1
ATOM 932 C C . HIS A 1 122 ? -7.215 -0.879 11.550 1.00 97.06 122 HIS A C 1
ATOM 934 O O . HIS A 1 122 ? -6.622 -0.762 10.479 1.00 97.06 122 HIS A O 1
ATOM 940 N N . ILE A 1 123 ? -6.645 -0.550 12.712 1.00 97.12 123 ILE A N 1
ATOM 941 C CA . ILE A 1 123 ? -5.277 -0.022 12.816 1.00 97.12 123 ILE A CA 1
ATOM 942 C C . ILE A 1 123 ? -4.262 -1.056 12.325 1.00 97.12 123 ILE A C 1
ATOM 944 O O . ILE A 1 123 ? -3.384 -0.715 11.535 1.00 97.12 123 ILE A O 1
ATOM 948 N N . THR A 1 124 ? -4.401 -2.317 12.731 1.00 96.56 124 THR A N 1
ATOM 949 C CA . THR A 1 124 ? -3.514 -3.402 12.289 1.00 96.56 124 THR A CA 1
ATOM 950 C C . THR A 1 124 ? -3.608 -3.626 10.780 1.00 96.56 124 THR A C 1
ATOM 952 O O . THR A 1 124 ? -2.586 -3.761 10.108 1.00 96.56 124 THR A O 1
ATOM 955 N N . SER A 1 125 ? -4.820 -3.595 10.217 1.00 97.00 125 SER A N 1
ATOM 956 C CA . SER A 1 125 ? -5.025 -3.692 8.767 1.00 97.00 125 SER A CA 1
ATOM 957 C C . SER A 1 125 ? -4.373 -2.526 8.013 1.00 97.00 125 SER A C 1
ATOM 959 O O . SER A 1 125 ? -3.651 -2.739 7.036 1.00 97.00 125 SER A O 1
ATOM 961 N N . LEU A 1 126 ? -4.552 -1.294 8.499 1.00 97.75 126 LEU A N 1
ATOM 962 C CA . LEU A 1 126 ? -3.917 -0.108 7.922 1.00 97.75 126 LEU A CA 1
ATOM 963 C C . LEU A 1 126 ? -2.389 -0.167 8.017 1.00 97.75 126 LEU A C 1
ATOM 965 O O . LEU A 1 126 ? -1.711 0.212 7.064 1.00 97.75 126 LEU A O 1
ATOM 969 N N . ALA A 1 127 ? -1.840 -0.672 9.123 1.00 96.81 127 ALA A N 1
ATOM 970 C CA . ALA A 1 127 ? -0.403 -0.868 9.277 1.00 96.81 127 ALA A CA 1
ATOM 971 C C . ALA A 1 127 ? 0.142 -1.866 8.242 1.00 96.81 127 ALA A C 1
ATOM 973 O O . ALA A 1 127 ? 1.145 -1.580 7.589 1.00 96.81 127 ALA A O 1
ATOM 974 N N . ALA A 1 128 ? -0.550 -2.987 8.019 1.00 95.94 128 ALA A N 1
ATOM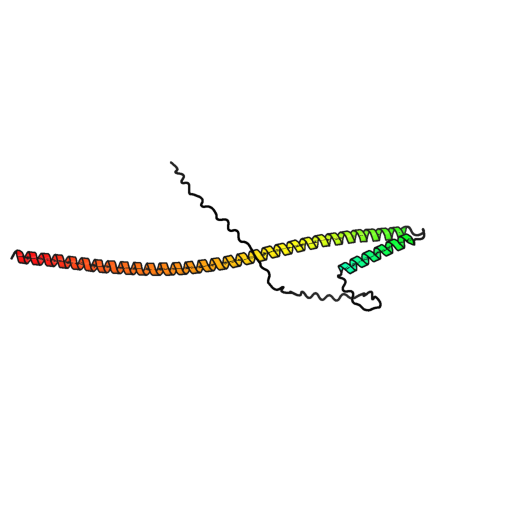 975 C CA . ALA A 1 128 ? -0.165 -3.966 7.002 1.00 95.94 128 ALA A CA 1
ATOM 976 C C . ALA A 1 128 ? -0.205 -3.378 5.579 1.00 95.94 128 ALA A C 1
ATOM 978 O O . ALA A 1 128 ? 0.720 -3.584 4.790 1.00 95.94 128 ALA A O 1
ATOM 979 N N . LEU A 1 129 ? -1.243 -2.598 5.254 1.00 97.56 129 LEU A N 1
ATOM 980 C CA . LEU A 1 129 ? -1.337 -1.896 3.969 1.00 97.56 129 LEU A CA 1
ATOM 981 C C . LEU A 1 129 ? -0.210 -0.876 3.787 1.00 97.56 129 LEU A C 1
ATOM 983 O O . LEU A 1 129 ? 0.358 -0.771 2.702 1.00 97.56 129 LEU A O 1
ATOM 987 N N . LEU A 1 130 ? 0.134 -0.142 4.844 1.00 97.50 130 LEU A N 1
ATOM 988 C CA . LEU A 1 130 ? 1.210 0.841 4.813 1.00 97.50 130 LEU A CA 1
ATOM 989 C C . LEU A 1 130 ? 2.573 0.180 4.563 1.00 97.50 130 LEU A C 1
ATOM 991 O O . LEU A 1 130 ? 3.352 0.687 3.757 1.00 97.50 130 LEU A O 1
ATOM 995 N N . GLU A 1 131 ? 2.846 -0.964 5.191 1.00 96.94 131 GLU A N 1
ATOM 996 C CA . GLU A 1 131 ? 4.072 -1.728 4.937 1.00 96.94 131 GLU A CA 1
ATOM 997 C C . GLU A 1 131 ? 4.137 -2.264 3.505 1.00 96.94 131 GLU A C 1
ATOM 999 O O . GLU A 1 131 ? 5.171 -2.136 2.847 1.00 96.94 131 GLU A O 1
ATOM 1004 N N . LYS A 1 132 ? 3.019 -2.760 2.965 1.00 97.31 132 LYS A N 1
ATOM 1005 C CA . LYS A 1 132 ? 2.950 -3.157 1.554 1.00 97.31 132 LYS A CA 1
ATOM 1006 C C . LYS A 1 132 ? 3.245 -1.979 0.619 1.00 97.31 132 LYS A C 1
ATOM 1008 O O . LYS A 1 132 ? 4.093 -2.090 -0.261 1.00 97.31 132 LYS A O 1
ATOM 1013 N N . CYS A 1 133 ? 2.618 -0.825 0.852 1.00 96.94 133 CYS A N 1
ATOM 1014 C CA . CYS A 1 133 ? 2.874 0.384 0.065 1.00 96.94 133 CYS A CA 1
ATOM 1015 C C . CYS A 1 133 ? 4.345 0.822 0.121 1.00 96.94 133 CYS A C 1
ATOM 1017 O O . CYS A 1 133 ? 4.892 1.259 -0.891 1.00 96.94 133 CYS A O 1
ATOM 1019 N N . LYS A 1 134 ? 5.012 0.696 1.277 1.00 97.38 134 LYS A N 1
ATOM 1020 C CA . LYS A 1 134 ? 6.450 0.983 1.397 1.00 97.38 134 LYS A CA 1
ATOM 1021 C C . LYS A 1 134 ? 7.295 0.038 0.542 1.00 97.38 134 LYS A C 1
ATOM 1023 O O . LYS A 1 134 ? 8.212 0.503 -0.132 1.00 97.38 134 LYS A O 1
ATOM 1028 N N . GLN A 1 135 ? 6.991 -1.259 0.553 1.00 96.88 135 GLN A N 1
ATOM 1029 C CA . GLN A 1 135 ? 7.700 -2.256 -0.257 1.00 96.88 135 GLN A CA 1
ATOM 1030 C C . GLN A 1 135 ? 7.511 -2.012 -1.759 1.00 96.88 135 GLN A C 1
ATOM 1032 O O . GLN A 1 135 ? 8.481 -2.039 -2.524 1.00 96.88 135 GLN A O 1
ATOM 1037 N N . ASP A 1 136 ? 6.285 -1.704 -2.181 1.00 96.44 136 ASP A N 1
ATOM 1038 C CA . ASP A 1 136 ? 5.980 -1.374 -3.574 1.00 96.44 136 ASP A CA 1
ATOM 1039 C C . ASP A 1 136 ? 6.741 -0.115 -4.015 1.00 96.44 136 ASP A C 1
ATOM 1041 O O . ASP A 1 136 ? 7.363 -0.093 -5.080 1.00 96.44 136 ASP A O 1
ATOM 1045 N N . LEU A 1 137 ? 6.777 0.916 -3.165 1.00 97.25 137 LEU A N 1
ATOM 1046 C CA . LEU A 1 137 ? 7.511 2.151 -3.437 1.00 97.25 137 LEU A CA 1
ATOM 1047 C C . LEU A 1 137 ? 9.023 1.908 -3.534 1.00 97.25 137 LEU A C 1
ATOM 1049 O O . LEU A 1 137 ? 9.666 2.443 -4.438 1.00 97.25 137 LEU A O 1
ATOM 1053 N N . HIS A 1 138 ? 9.585 1.061 -2.668 1.00 96.50 138 HIS A N 1
ATOM 1054 C CA . HIS A 1 138 ? 10.989 0.654 -2.751 1.00 96.50 138 HIS A CA 1
ATOM 1055 C C . HIS A 1 138 ? 11.293 -0.033 -4.088 1.00 96.50 138 HIS A C 1
ATOM 1057 O O . HIS A 1 138 ? 12.237 0.336 -4.784 1.00 96.50 138 HIS A O 1
ATOM 1063 N N . THR A 1 139 ? 10.437 -0.970 -4.498 1.00 97.44 139 THR A N 1
ATOM 1064 C CA . THR A 1 139 ? 10.574 -1.692 -5.770 1.00 97.44 139 THR A CA 1
ATOM 1065 C C . THR A 1 139 ? 10.517 -0.744 -6.971 1.00 97.44 139 THR A C 1
ATOM 1067 O O . THR A 1 139 ? 11.289 -0.873 -7.923 1.00 97.44 139 THR A O 1
ATOM 1070 N N . VAL A 1 140 ? 9.605 0.232 -6.949 1.00 97.00 140 VAL A N 1
ATOM 1071 C CA . VAL A 1 140 ? 9.513 1.259 -7.997 1.00 97.00 140 VAL A CA 1
ATOM 1072 C C . VAL A 1 140 ? 10.768 2.133 -8.018 1.00 97.00 140 VAL A C 1
ATOM 1074 O O . VAL A 1 140 ? 11.286 2.421 -9.097 1.00 97.00 140 VAL A O 1
ATOM 1077 N N . SER A 1 141 ? 11.286 2.513 -6.849 1.00 97.50 141 SER A N 1
ATOM 1078 C CA . SER A 1 141 ? 12.515 3.301 -6.723 1.00 97.50 141 SER A CA 1
ATOM 1079 C C . SER A 1 141 ? 13.723 2.579 -7.329 1.00 97.50 141 SER A C 1
ATOM 1081 O O . SER A 1 141 ? 14.467 3.174 -8.109 1.00 97.50 141 SER A O 1
ATOM 1083 N N . GLU A 1 142 ? 13.893 1.284 -7.053 1.00 97.44 142 GLU A N 1
ATOM 1084 C CA . GLU A 1 142 ? 14.965 0.474 -7.647 1.00 97.44 142 GLU A CA 1
ATOM 1085 C C . GLU A 1 142 ? 14.845 0.388 -9.172 1.00 97.44 142 GLU A C 1
ATOM 1087 O O . GLU A 1 142 ? 15.820 0.617 -9.891 1.00 97.44 142 GLU A O 1
ATOM 1092 N N . LYS A 1 143 ? 13.640 0.113 -9.690 1.00 97.38 143 LYS A N 1
ATOM 1093 C CA . LYS A 1 143 ? 13.397 0.055 -11.141 1.00 97.38 143 LYS A CA 1
ATOM 1094 C C . LYS A 1 143 ? 13.693 1.385 -11.825 1.00 97.38 143 LYS A C 1
ATOM 1096 O O . LYS A 1 143 ? 14.241 1.397 -12.927 1.00 97.38 143 LYS A O 1
ATOM 1101 N N . LEU A 1 144 ? 13.341 2.497 -11.183 1.00 97.50 144 LEU A N 1
ATOM 1102 C CA . LEU A 1 144 ? 13.641 3.831 -11.689 1.00 97.50 144 LEU A CA 1
ATOM 1103 C C . LEU A 1 144 ? 15.152 4.062 -11.774 1.00 97.50 144 LEU A C 1
ATOM 1105 O O . LEU A 1 144 ? 15.630 4.595 -12.774 1.00 97.50 144 LEU A O 1
ATOM 1109 N N . GLU A 1 145 ? 15.905 3.645 -10.759 1.00 97.62 145 GLU A N 1
ATOM 1110 C CA . GLU A 1 145 ? 17.355 3.818 -10.738 1.00 97.62 145 GLU A CA 1
ATOM 1111 C C . GLU A 1 145 ? 18.050 2.973 -11.813 1.00 97.62 145 GLU A C 1
ATOM 1113 O O . GLU A 1 145 ? 18.883 3.484 -12.563 1.00 97.62 145 GLU A O 1
ATOM 1118 N N . VAL A 1 146 ? 17.619 1.721 -11.997 1.00 97.94 146 VAL A N 1
ATOM 1119 C CA . VAL A 1 146 ? 18.068 0.879 -13.120 1.00 97.94 146 VAL A CA 1
ATOM 1120 C C . VAL A 1 146 ? 17.738 1.537 -14.465 1.00 97.94 146 VAL A C 1
ATOM 1122 O O . VAL A 1 146 ? 18.579 1.578 -15.365 1.00 97.94 146 VAL A O 1
ATOM 1125 N N . GLY A 1 147 ? 16.537 2.107 -14.602 1.00 97.31 147 GLY A N 1
ATOM 1126 C CA . GLY A 1 147 ? 16.126 2.840 -15.799 1.00 97.31 147 GLY A CA 1
ATOM 1127 C C . GLY A 1 147 ? 17.023 4.045 -16.099 1.0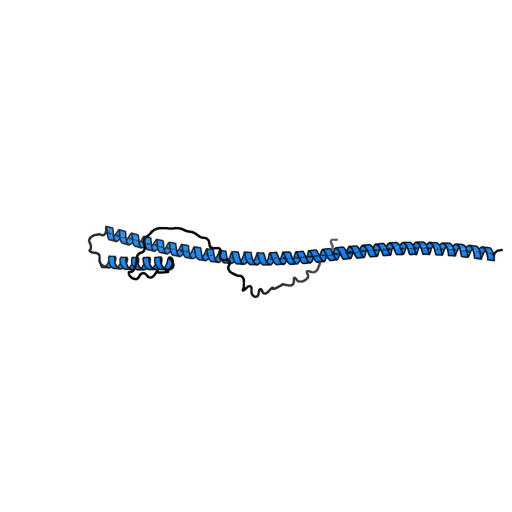0 97.31 147 GLY A C 1
ATOM 1128 O O . GLY A 1 147 ? 17.435 4.236 -17.244 1.00 97.31 147 GLY A O 1
ATOM 1129 N N . LYS A 1 148 ? 17.393 4.828 -15.078 1.00 97.94 1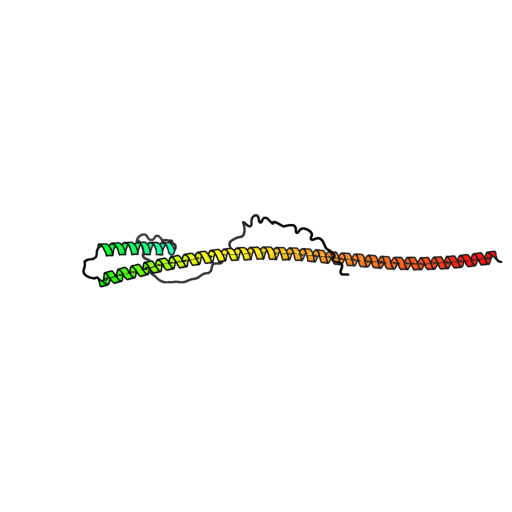48 LYS A N 1
ATOM 1130 C CA . LYS A 1 148 ? 18.330 5.954 -15.226 1.00 97.94 148 LYS A CA 1
ATOM 1131 C C . LYS A 1 148 ? 19.715 5.495 -15.667 1.00 97.94 148 LYS A C 1
ATOM 1133 O O . LYS A 1 148 ? 20.282 6.090 -16.582 1.00 97.94 148 LYS A O 1
ATOM 1138 N N . GLN A 1 149 ? 20.249 4.437 -15.059 1.00 97.62 149 GLN A N 1
ATOM 1139 C CA . GLN A 1 149 ? 21.546 3.878 -15.448 1.00 97.62 149 GLN A CA 1
ATOM 1140 C C . GLN A 1 149 ? 21.533 3.398 -16.902 1.00 97.62 149 GLN A C 1
ATOM 1142 O O . GLN A 1 149 ? 22.470 3.661 -17.658 1.00 97.62 149 GLN A O 1
ATOM 1147 N N . HIS A 1 150 ? 20.444 2.752 -17.324 1.00 97.38 150 HIS A N 1
ATOM 1148 C CA . HIS A 1 150 ? 20.276 2.333 -18.709 1.00 97.38 150 HIS A CA 1
ATOM 1149 C C . HIS A 1 150 ? 20.251 3.527 -19.671 1.00 97.38 150 HIS A C 1
ATOM 1151 O O . HIS A 1 150 ? 20.957 3.514 -20.679 1.00 97.38 150 HIS A O 1
ATOM 1157 N N . LEU A 1 151 ? 19.499 4.584 -19.344 1.00 97.56 151 LEU A N 1
ATOM 1158 C CA . LEU A 1 151 ? 19.463 5.812 -20.141 1.00 97.56 151 LEU A CA 1
ATOM 1159 C C . LEU A 1 151 ? 20.840 6.470 -20.251 1.00 97.56 151 LEU A C 1
ATOM 1161 O O . LEU A 1 151 ? 21.213 6.908 -21.338 1.00 97.56 151 LEU A O 1
ATOM 1165 N N . HIS A 1 152 ? 21.613 6.500 -19.164 1.00 97.25 152 HIS A N 1
ATOM 1166 C CA . HIS A 1 152 ? 22.976 7.022 -19.192 1.00 97.25 152 HIS A CA 1
ATOM 1167 C C . HIS A 1 152 ? 23.867 6.206 -20.139 1.00 97.25 152 HIS A C 1
ATOM 1169 O O . HIS A 1 152 ? 24.490 6.765 -21.036 1.00 97.25 152 HIS A O 1
ATOM 1175 N N . SER A 1 153 ? 23.813 4.873 -20.049 1.00 97.88 153 SER A N 1
ATOM 1176 C CA . SER A 1 153 ? 24.551 3.988 -20.959 1.00 97.88 153 SER A CA 1
ATOM 1177 C C . SER A 1 153 ? 24.162 4.180 -22.430 1.00 97.88 153 SER A C 1
ATOM 1179 O O . SER A 1 153 ? 25.020 4.161 -23.315 1.00 97.88 153 SER A O 1
ATOM 1181 N N . VAL A 1 154 ? 22.871 4.371 -22.719 1.00 97.62 154 VAL A N 1
ATOM 1182 C CA . VAL A 1 154 ? 22.393 4.662 -24.080 1.00 97.62 154 VAL A CA 1
ATOM 1183 C C . VAL A 1 154 ? 22.898 6.025 -24.556 1.00 97.62 154 VAL A C 1
ATOM 1185 O O . VAL A 1 154 ? 23.340 6.136 -25.700 1.00 97.62 154 VAL A O 1
ATOM 1188 N N . SER A 1 155 ? 22.889 7.038 -23.687 1.00 97.75 155 SER A N 1
ATOM 1189 C CA . SER A 1 155 ? 23.432 8.367 -23.983 1.00 97.75 155 SER A CA 1
ATOM 1190 C C . SER A 1 155 ? 24.917 8.302 -24.353 1.00 97.75 155 SER A C 1
ATOM 1192 O O . SER A 1 155 ? 25.316 8.864 -25.373 1.00 97.75 155 SER A O 1
ATOM 1194 N N . ASP A 1 156 ? 25.720 7.556 -23.593 1.00 97.62 156 ASP A N 1
ATOM 1195 C CA . ASP A 1 156 ? 27.153 7.391 -23.864 1.00 97.62 156 ASP A CA 1
ATOM 1196 C C . ASP A 1 156 ? 27.401 6.713 -25.216 1.00 97.62 156 ASP A C 1
ATOM 1198 O O . ASP A 1 156 ? 28.222 7.167 -26.018 1.00 97.62 156 ASP A O 1
ATOM 1202 N N . LYS A 1 157 ? 26.644 5.650 -25.519 1.00 97.81 157 LYS A N 1
ATOM 1203 C CA . LYS A 1 157 ? 26.723 4.955 -26.815 1.00 97.81 157 LYS A CA 1
ATOM 1204 C C . LYS A 1 157 ? 26.333 5.866 -27.976 1.00 97.81 157 LYS A C 1
ATOM 1206 O O . LYS A 1 157 ? 26.981 5.834 -29.022 1.00 97.81 157 LYS A O 1
ATOM 1211 N N . LEU A 1 158 ? 25.298 6.686 -27.801 1.00 97.56 158 LEU A N 1
ATOM 1212 C CA . LEU A 1 158 ? 24.871 7.648 -28.813 1.00 97.56 158 LEU A CA 1
ATOM 1213 C C . LEU A 1 158 ? 25.949 8.713 -29.052 1.00 97.56 158 LEU A C 1
ATOM 1215 O O . LEU A 1 158 ? 26.247 9.043 -30.200 1.00 97.56 158 LEU A O 1
ATOM 1219 N N . GLN A 1 159 ? 26.578 9.211 -27.987 1.00 97.81 159 GLN A N 1
ATOM 1220 C CA . GLN A 1 159 ? 27.676 10.166 -28.091 1.00 97.81 159 GLN A CA 1
ATOM 1221 C C . GLN A 1 159 ? 28.893 9.565 -28.806 1.00 97.81 159 GLN A C 1
ATOM 1223 O O . GLN A 1 159 ? 29.452 10.211 -29.695 1.00 97.81 159 GLN A O 1
ATOM 1228 N N . ALA A 1 160 ? 29.261 8.321 -28.494 1.00 97.69 160 ALA A N 1
ATOM 1229 C CA . ALA A 1 160 ? 30.328 7.607 -29.192 1.00 97.69 160 ALA A CA 1
ATOM 1230 C C . ALA A 1 160 ? 30.004 7.403 -30.683 1.00 97.69 160 ALA A C 1
ATOM 1232 O O . ALA A 1 160 ? 30.847 7.648 -31.546 1.00 97.69 160 ALA A O 1
ATOM 1233 N N . SER A 1 161 ? 28.762 7.029 -31.011 1.00 97.12 161 SER A N 1
ATOM 1234 C CA . SER A 1 161 ? 28.310 6.896 -32.401 1.00 97.12 161 SER A CA 1
ATOM 1235 C C . SER A 1 161 ? 28.377 8.229 -33.151 1.00 97.12 161 SER A C 1
ATOM 1237 O O . SER A 1 161 ? 28.883 8.283 -34.272 1.00 97.12 161 SER A O 1
ATOM 1239 N N . LYS A 1 162 ? 27.969 9.331 -32.512 1.00 98.00 162 LYS A N 1
ATOM 1240 C CA . LYS A 1 162 ? 28.089 10.682 -33.074 1.00 98.00 162 LYS A CA 1
ATOM 1241 C C . LYS A 1 162 ? 29.546 11.061 -33.358 1.00 98.00 162 LYS A C 1
ATOM 1243 O O . LYS A 1 162 ? 29.834 11.612 -34.415 1.00 98.00 162 LYS A O 1
ATOM 1248 N N . GLN A 1 163 ? 30.469 10.763 -32.444 1.00 97.44 163 GLN A N 1
ATOM 1249 C CA . GLN A 1 163 ? 31.902 11.001 -32.659 1.00 97.44 163 GLN A CA 1
ATOM 1250 C C . GLN A 1 163 ? 32.454 10.163 -33.817 1.00 97.44 163 GLN A C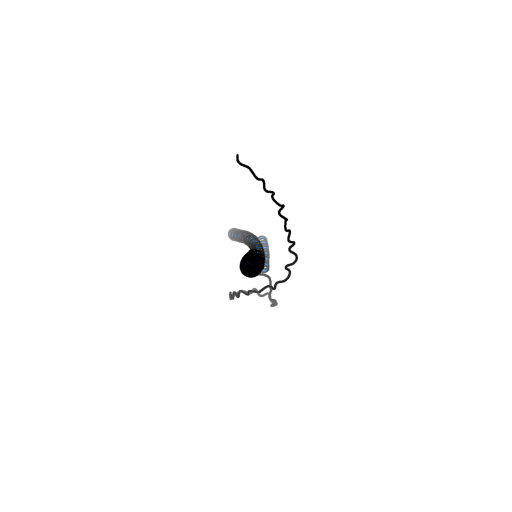 1
ATOM 1252 O O . GLN A 1 163 ? 33.181 10.684 -34.660 1.00 97.44 163 GLN A O 1
ATOM 1257 N N . HIS A 1 164 ? 32.066 8.889 -33.900 1.00 97.50 164 HIS A N 1
ATOM 1258 C CA . HIS A 1 164 ? 32.451 8.025 -35.011 1.00 97.50 164 HIS A CA 1
ATOM 1259 C C . HIS A 1 164 ? 31.938 8.566 -36.351 1.00 97.50 164 HIS A C 1
ATOM 1261 O O . HIS A 1 164 ? 32.677 8.571 -37.332 1.00 97.50 164 HIS A O 1
ATOM 1267 N N . LEU A 1 165 ? 30.689 9.036 -36.411 1.00 97.75 165 LEU A N 1
ATOM 1268 C CA . LEU A 1 165 ? 30.122 9.620 -37.628 1.00 97.75 165 LEU A CA 1
ATOM 1269 C C . LEU A 1 165 ? 30.891 10.863 -38.083 1.00 97.75 165 LEU A C 1
ATOM 1271 O O . LEU A 1 165 ? 31.193 10.962 -39.267 1.00 97.75 165 LEU A O 1
ATOM 1275 N N . HIS A 1 166 ? 31.273 11.759 -37.166 1.00 97.25 166 HIS A N 1
ATOM 1276 C CA . HIS A 1 166 ? 32.139 12.890 -37.522 1.00 97.25 166 HIS A CA 1
ATOM 1277 C C . HIS A 1 166 ? 33.488 12.422 -38.075 1.00 97.25 166 HIS A C 1
ATOM 1279 O O . HIS A 1 166 ? 33.903 12.889 -39.125 1.00 97.25 166 HIS A O 1
ATOM 1285 N N . SER A 1 167 ? 34.130 11.432 -37.445 1.00 97.62 167 SER A N 1
ATOM 1286 C CA . SER A 1 167 ? 35.402 10.900 -37.952 1.00 97.62 167 SER A CA 1
ATOM 1287 C C . SER A 1 167 ? 35.276 10.279 -39.349 1.00 97.62 167 SER A C 1
ATOM 1289 O O . SER A 1 167 ? 36.193 10.393 -40.159 1.00 97.62 167 SER A O 1
ATOM 1291 N N . VAL A 1 168 ? 34.157 9.611 -39.646 1.00 97.62 168 VAL A N 1
ATOM 1292 C CA . VAL A 1 168 ? 33.883 9.082 -40.991 1.00 97.62 168 VAL A CA 1
ATOM 1293 C C . VAL A 1 168 ? 33.661 10.215 -41.988 1.00 97.62 168 VAL A C 1
ATOM 1295 O O . VAL A 1 168 ? 34.179 10.135 -43.097 1.00 97.62 168 VAL A O 1
ATOM 1298 N N . LEU A 1 169 ? 32.934 11.263 -41.597 1.00 97.75 169 LEU A N 1
ATOM 1299 C CA . LEU A 1 169 ? 32.709 12.433 -42.441 1.00 97.75 169 LEU A CA 1
ATOM 1300 C C . LEU A 1 169 ? 34.031 13.129 -42.788 1.00 97.75 169 LEU A C 1
ATOM 1302 O O . LEU A 1 169 ? 34.280 13.381 -43.960 1.00 97.75 169 LEU A O 1
ATOM 1306 N N . ASP A 1 170 ? 34.908 13.344 -41.805 1.00 97.06 170 ASP A N 1
ATOM 1307 C CA . ASP A 1 170 ? 36.227 13.951 -42.023 1.00 97.06 170 ASP A CA 1
ATOM 1308 C C . ASP A 1 170 ? 37.072 13.129 -43.010 1.00 97.06 170 ASP A C 1
ATOM 1310 O O . ASP A 1 170 ? 37.718 13.674 -43.903 1.00 97.06 170 ASP A O 1
ATOM 1314 N N . LYS A 1 171 ? 37.036 11.794 -42.890 1.00 97.19 171 LYS A N 1
ATOM 1315 C CA . LYS A 1 171 ? 37.717 10.894 -43.835 1.00 97.19 171 LYS A CA 1
ATOM 1316 C C . LYS A 1 171 ? 37.120 10.965 -45.235 1.00 97.19 171 LYS A C 1
ATOM 1318 O O . LYS A 1 171 ? 37.868 10.888 -46.202 1.00 97.19 171 LYS A O 1
ATOM 1323 N N . LEU A 1 172 ? 35.798 11.079 -45.349 1.00 97.56 172 LEU A N 1
ATOM 1324 C CA . LEU A 1 172 ? 35.127 11.176 -46.642 1.00 97.56 172 LEU A CA 1
ATOM 1325 C C . LEU A 1 172 ? 35.509 12.473 -47.359 1.00 97.56 172 LEU A C 1
ATOM 1327 O O . LEU A 1 172 ? 35.870 12.416 -48.527 1.00 97.56 172 LEU A O 1
ATOM 1331 N N . VAL A 1 173 ? 35.508 13.600 -46.638 1.00 97.00 173 VAL A N 1
ATOM 1332 C CA . VAL A 1 173 ? 35.964 14.898 -47.161 1.00 97.00 173 VAL A CA 1
ATOM 1333 C C . VAL A 1 173 ? 37.411 14.801 -47.644 1.00 97.00 173 VAL A C 1
ATOM 1335 O O . VAL A 1 173 ? 37.726 15.241 -48.742 1.00 97.00 173 VAL A O 1
ATOM 1338 N N . HIS A 1 174 ? 38.286 14.152 -46.872 1.00 97.00 174 HIS A N 1
ATOM 1339 C CA . HIS A 1 174 ? 39.675 13.962 -47.284 1.00 97.00 174 HIS A CA 1
ATOM 1340 C C . HIS A 1 174 ? 39.814 13.134 -48.572 1.00 97.00 174 HIS A C 1
ATOM 1342 O O . HIS A 1 174 ? 40.581 13.502 -49.456 1.00 97.00 174 HIS A O 1
ATOM 1348 N N . VAL A 1 175 ? 39.061 12.037 -48.698 1.00 97.44 175 VAL A N 1
ATOM 1349 C CA . VAL A 1 175 ? 39.058 11.208 -49.915 1.00 97.44 175 VAL A CA 1
ATOM 1350 C C . VAL A 1 175 ? 38.505 11.981 -51.114 1.00 97.44 175 VAL A C 1
ATOM 1352 O O . VAL A 1 175 ? 39.009 11.824 -52.224 1.00 97.44 175 VAL A O 1
ATOM 1355 N N . GLU A 1 176 ? 37.490 12.820 -50.908 1.00 97.38 176 GLU A N 1
ATOM 1356 C CA . GLU A 1 176 ? 36.946 13.691 -51.951 1.00 97.38 176 GLU A CA 1
ATOM 1357 C C . GLU A 1 176 ? 37.995 14.707 -52.431 1.00 97.38 176 GLU A C 1
ATOM 1359 O O . GLU A 1 176 ? 38.214 14.831 -53.636 1.00 97.38 176 GLU A O 1
ATOM 1364 N N . ASP A 1 177 ? 38.733 15.340 -51.515 1.00 97.06 177 ASP A N 1
ATOM 1365 C CA . ASP A 1 177 ? 39.841 16.240 -51.859 1.00 97.06 177 ASP A CA 1
ATOM 1366 C C . ASP A 1 177 ? 40.952 15.521 -52.648 1.00 97.06 177 ASP A C 1
ATOM 1368 O O . ASP A 1 177 ? 41.457 16.047 -53.645 1.00 97.06 177 ASP A O 1
ATOM 1372 N N . GLU A 1 178 ? 41.342 14.312 -52.226 1.00 96.88 178 GLU A N 1
ATOM 1373 C CA . GLU A 1 178 ? 42.333 13.497 -52.941 1.00 96.88 178 GLU A CA 1
ATOM 1374 C C . GLU A 1 178 ? 41.851 13.108 -54.343 1.00 96.88 178 GLU A C 1
ATOM 1376 O O . GLU A 1 178 ? 42.632 13.139 -55.300 1.00 96.88 178 GLU A O 1
ATOM 1381 N N . HIS A 1 179 ? 40.567 12.776 -54.482 1.00 96.62 179 HIS A N 1
ATOM 1382 C CA . HIS A 1 179 ? 39.957 12.459 -55.766 1.00 96.62 179 HIS A CA 1
ATOM 1383 C C . HIS A 1 179 ? 39.990 13.664 -56.715 1.00 96.62 179 HIS A C 1
ATOM 1385 O O . HIS A 1 179 ? 40.481 13.530 -57.836 1.00 96.62 179 HIS A O 1
ATOM 1391 N N . VAL A 1 180 ? 39.583 14.850 -56.250 1.00 96.94 180 VAL A N 1
ATOM 1392 C CA . VAL A 1 180 ? 39.633 16.095 -57.037 1.00 96.94 180 VAL A CA 1
ATOM 1393 C C . VAL A 1 180 ? 41.064 16.416 -57.480 1.00 96.94 180 VAL A C 1
ATOM 1395 O O . VAL A 1 180 ? 41.299 16.780 -58.635 1.00 96.94 180 VAL A O 1
ATOM 1398 N N . GLN A 1 181 ? 42.054 16.251 -56.598 1.00 95.25 181 GLN A N 1
ATOM 1399 C CA . GLN A 1 181 ? 43.462 16.444 -56.964 1.00 95.25 181 GLN A CA 1
ATOM 1400 C C . GLN A 1 181 ? 43.934 15.438 -58.019 1.00 95.25 181 GLN A C 1
ATOM 1402 O O . GLN A 1 181 ? 44.705 15.798 -58.914 1.00 95.25 181 GLN A O 1
ATOM 1407 N N . ALA A 1 182 ? 43.505 14.179 -57.922 1.00 95.31 182 ALA A N 1
ATOM 1408 C CA . ALA A 1 182 ? 43.837 13.157 -58.905 1.00 95.31 182 ALA A CA 1
ATOM 1409 C C . ALA A 1 182 ? 43.232 13.482 -60.280 1.00 95.31 182 ALA A C 1
ATOM 1411 O O . ALA A 1 182 ? 43.945 13.400 -61.281 1.00 95.31 182 ALA A O 1
ATOM 1412 N N . GLU A 1 183 ? 41.972 13.920 -60.333 1.00 96.50 183 GLU A N 1
ATOM 1413 C CA . GLU A 1 183 ? 41.321 14.356 -61.575 1.00 96.50 183 GLU A CA 1
ATOM 1414 C C . GLU A 1 183 ? 42.059 15.530 -62.230 1.00 96.50 183 GLU A C 1
ATOM 1416 O O . GLU A 1 183 ? 42.341 15.492 -63.428 1.00 96.50 183 GLU A O 1
ATOM 1421 N N . GLN A 1 184 ? 42.457 16.541 -61.449 1.00 94.38 184 GLN A N 1
ATOM 1422 C CA . GLN A 1 184 ? 43.235 17.677 -61.960 1.00 94.38 184 GLN A CA 1
ATOM 1423 C C . GLN A 1 184 ? 44.585 17.250 -62.550 1.00 94.38 184 GLN A C 1
ATOM 1425 O O . GLN A 1 184 ? 45.002 17.771 -63.585 1.00 94.38 184 GLN A O 1
ATOM 1430 N N . ARG A 1 185 ? 45.274 16.292 -61.914 1.00 94.94 185 ARG A N 1
ATOM 1431 C CA . ARG A 1 185 ? 46.543 15.747 -62.425 1.00 94.94 185 ARG A CA 1
ATOM 1432 C C . ARG A 1 185 ? 46.353 14.993 -63.736 1.00 94.94 185 ARG A C 1
ATOM 1434 O O . ARG A 1 185 ? 47.156 15.181 -64.642 1.00 94.94 185 ARG A O 1
ATOM 1441 N N . ILE A 1 186 ? 45.312 14.165 -63.840 1.00 94.94 186 ILE A N 1
ATOM 1442 C CA . ILE A 1 186 ? 44.987 13.436 -65.077 1.00 94.94 186 ILE A CA 1
ATOM 1443 C C . ILE A 1 186 ? 44.714 14.430 -66.204 1.00 94.94 186 ILE A C 1
ATOM 1445 O O . ILE A 1 186 ? 45.327 14.333 -67.262 1.00 94.94 186 ILE A O 1
ATOM 1449 N N . TRP A 1 187 ? 43.873 15.433 -65.950 1.00 94.38 187 TRP A N 1
ATOM 1450 C CA . TRP A 1 187 ? 43.554 16.451 -66.946 1.00 94.38 187 TRP A CA 1
ATOM 1451 C C . TRP A 1 187 ? 44.789 17.244 -67.398 1.00 94.38 187 TRP A C 1
ATOM 1453 O O . TRP A 1 187 ? 44.919 17.560 -68.578 1.00 94.38 187 TRP A O 1
ATOM 1463 N N . GLY A 1 188 ? 45.720 17.543 -66.487 1.00 93.00 188 GLY A N 1
ATOM 1464 C CA . GLY A 1 188 ? 47.000 18.164 -66.837 1.00 93.00 188 GLY A CA 1
ATOM 1465 C C . GLY A 1 188 ? 47.844 17.299 -67.780 1.00 93.00 188 GLY A C 1
ATOM 1466 O O . GLY A 1 188 ? 48.371 17.816 -68.756 1.00 93.00 188 GLY A O 1
ATOM 1467 N N . LEU A 1 189 ? 47.913 15.987 -67.532 1.00 92.88 189 LEU A N 1
ATOM 1468 C CA . LEU A 1 189 ? 48.656 15.043 -68.377 1.00 92.88 189 LEU A CA 1
ATOM 1469 C C . LEU A 1 189 ? 48.019 14.825 -69.757 1.00 92.88 189 LEU A C 1
ATOM 1471 O O . LEU A 1 189 ? 48.728 14.526 -70.709 1.00 92.88 189 LEU A O 1
ATOM 1475 N N . GLU A 1 190 ? 46.694 14.933 -69.875 1.00 89.06 190 GLU A N 1
ATOM 1476 C CA . GLU A 1 190 ? 45.983 14.751 -71.150 1.00 89.06 190 GLU A CA 1
ATOM 1477 C C . GLU A 1 190 ? 46.112 15.952 -72.103 1.00 89.06 190 GLU A C 1
ATOM 1479 O O . GLU A 1 190 ? 45.850 15.807 -73.297 1.00 89.06 190 GLU A O 1
ATOM 1484 N N . ASN A 1 191 ? 46.494 17.128 -71.593 1.00 85.06 191 ASN A N 1
ATOM 1485 C CA . ASN A 1 191 ? 46.562 18.378 -72.359 1.00 85.06 191 ASN A CA 1
ATOM 1486 C C . ASN A 1 191 ? 47.995 18.913 -72.581 1.00 85.06 191 ASN A C 1
ATOM 1488 O O . ASN A 1 191 ? 48.139 20.007 -73.133 1.00 85.06 191 ASN A O 1
ATOM 1492 N N . GLU A 1 192 ? 49.028 18.171 -72.165 1.00 68.50 192 GLU A N 1
ATOM 1493 C CA . GLU A 1 192 ? 50.447 18.397 -72.516 1.00 68.50 192 GLU A CA 1
ATOM 1494 C C . GLU A 1 192 ? 50.853 17.626 -73.782 1.00 68.50 192 GLU A C 1
ATOM 1496 O O . GLU A 1 192 ? 51.602 18.211 -74.602 1.00 68.50 192 GLU A O 1
#

pLDDT: mean 73.21, std 25.41, range [30.88, 98.0]

Radius of gyration: 47.52 Å; chains: 1; bounding box: 97×53×138 Å

Secondary structure (DSSP, 8-state):
---------------------------------------------TT-------HHHHHHHHHHHHHHHHHHHHHH--TT-HHHHHHHHHHHHHHHHHHHHHHHHHHHHHHHHHHHHHHHHHHHHHHHHHHHHHHHHHHHHHHHHHHHHHHHHHHHHHHHHHHHHHHHHHHHHHHHHHHHHHHHHHHHHH--

Foldseek 3Di:
DDDDDDDDDDDDPDDDDDDPDPPDDDDDDPDDDDDDDDDDDDPDDPPPDDPPDDVVNVVVVVLVVLVVVVVVCVVDDDPDCPPVNVVSVVVNVVVVVVVVVVVVVVVVVVVVVVVVVVVVVVVVVVVVVVVVVVVVVVVVVVVVVVVVVVVVVVVVVVVVVVVVVVVVVVVVVVVVVVVVVVVVVVVVVVVD